Protein AF-A0A814XC15-F1 (afdb_monomer_lite)

Organism: NCBI:txid433720

pLDDT: mean 79.55, std 10.09, range [46.41, 94.19]

Radius of gyration: 20.85 Å; chains: 1; bounding box: 58×31×65 Å

Sequence (210 aa):
MSSSAASISYSLMLQSLSQLIFIIFYRNKYLLSFKFHFLILFLSWIISYTLVPIPCALLKGFIYDSSLYLCIVNTNLVFVIVYVMFTGCLIPFTIIGLIYYYIMFYLHKTRNTSVAPLAVISNHSTRKKIDRNLAVLRNIMINVTIMSVTGLPSFIIMILLVLKKTTVTVNIYCTLFTLFGVVLMTVTTFFLKKSARKIFFNCFYSFKIN

Secondary structure (DSSP, 8-state):
-HHHHHHHHHHHHHHHHHHHHHHH-TT-GGGGSHHHHHHHHHHHHHHHHHHTHHHHHHTT-EEEETTTTEEEE-TT-HHHHHHHHIIIIIHHHHHHHHHHHHHHHHHHHHHH--SSSHHHHTSHHHHHHHHHHHHHHHHHHHHHHHHHHHHHHHHHHHHHHHTT-S-HHHHHHHHHHHHHHHHHHHHHHHHH-HHHHHHHHHHHHHHT--

Foldseek 3Di:
DLLVLLLVLLQLLLLLVLLLCCLPVVVDVVSVDPVVVVVSNVVSNVLSCVQAVVVCVVVVQWDQDPVVRDIDGDLLPVVNLVSSCCSRAVVSLVSLVVSLVVSVVVVVVCVVPPPDCVVVVVPPVNVVVNVVSVLVSVLSVVLSVLLCVLCVLLSVVSVCVNVVNDDPVSNVVSVVSNVVSVVVSVVSVCVSDPPNVVVVVVVVVVVVVD

Structure (mmCIF, N/CA/C/O backbone):
data_AF-A0A814XC15-F1
#
_entry.id   AF-A0A814XC15-F1
#
loop_
_atom_site.group_PDB
_atom_site.id
_atom_site.type_symbol
_atom_site.label_atom_id
_atom_site.label_alt_id
_atom_site.label_comp_id
_atom_site.label_asym_id
_atom_site.label_entity_id
_atom_site.label_seq_id
_atom_site.pdbx_PDB_ins_code
_atom_site.Cartn_x
_atom_site.Cartn_y
_atom_site.Cartn_z
_atom_site.occupancy
_atom_site.B_iso_or_equiv
_atom_site.auth_seq_id
_atom_site.auth_comp_id
_atom_site.auth_asym_id
_atom_site.auth_atom_id
_atom_site.pdbx_PDB_model_num
ATOM 1 N N . MET A 1 1 ? 2.369 5.055 -13.591 1.00 49.34 1 MET A N 1
ATOM 2 C CA . MET A 1 1 ? 1.675 3.999 -12.808 1.00 49.34 1 MET A CA 1
ATOM 3 C C . MET A 1 1 ? 2.261 3.769 -11.416 1.00 49.34 1 MET A C 1
ATOM 5 O O . MET A 1 1 ? 1.491 3.485 -10.511 1.00 49.34 1 MET A O 1
ATOM 9 N N . SER A 1 2 ? 3.573 3.922 -11.198 1.00 58.38 2 SER A N 1
ATOM 10 C CA . SER A 1 2 ? 4.197 3.757 -9.870 1.00 58.38 2 SER A CA 1
ATOM 11 C C . SER A 1 2 ? 3.670 4.730 -8.806 1.00 58.38 2 SER A C 1
ATOM 13 O O . SER A 1 2 ? 3.489 4.340 -7.657 1.00 58.38 2 SER A O 1
ATOM 15 N N . SER A 1 3 ? 3.364 5.974 -9.185 1.00 62.38 3 SER A N 1
ATOM 16 C CA . SER A 1 3 ? 2.939 7.022 -8.248 1.00 62.38 3 SER A CA 1
ATOM 17 C C . SER A 1 3 ? 1.571 6.747 -7.614 1.00 62.38 3 SER A C 1
ATOM 19 O O . SER A 1 3 ? 1.426 6.873 -6.404 1.00 62.38 3 SER A O 1
ATOM 21 N N . SER A 1 4 ? 0.577 6.321 -8.402 1.00 70.19 4 SER A N 1
ATOM 22 C CA . SER A 1 4 ? -0.782 6.050 -7.906 1.00 70.19 4 SER A CA 1
ATOM 23 C C . SER A 1 4 ? -0.849 4.785 -7.050 1.00 70.19 4 SER A C 1
ATOM 25 O O . SER A 1 4 ? -1.506 4.783 -6.011 1.00 70.19 4 SER A O 1
ATOM 27 N N . ALA A 1 5 ? -0.128 3.730 -7.440 1.00 72.19 5 ALA A N 1
ATOM 28 C CA . ALA A 1 5 ? -0.004 2.519 -6.632 1.00 72.19 5 ALA A CA 1
ATOM 29 C C . ALA A 1 5 ? 0.674 2.813 -5.282 1.00 72.19 5 ALA A C 1
ATOM 31 O O . ALA A 1 5 ? 0.192 2.355 -4.248 1.00 72.19 5 ALA A O 1
ATOM 32 N N . ALA A 1 6 ? 1.722 3.646 -5.269 1.00 76.25 6 ALA A N 1
ATOM 33 C CA . ALA A 1 6 ? 2.347 4.101 -4.030 1.00 76.25 6 ALA A CA 1
ATOM 34 C C . ALA A 1 6 ? 1.362 4.879 -3.143 1.00 76.25 6 ALA A C 1
ATOM 36 O O . ALA A 1 6 ? 1.276 4.600 -1.949 1.00 76.25 6 ALA A O 1
ATOM 37 N N . SER A 1 7 ? 0.556 5.786 -3.708 1.00 79.81 7 SER A N 1
ATOM 38 C CA . SER A 1 7 ? -0.461 6.526 -2.941 1.00 79.81 7 SER A CA 1
ATOM 39 C C . SER A 1 7 ? -1.475 5.608 -2.274 1.00 79.81 7 SER A C 1
ATOM 41 O O . SER A 1 7 ? -1.823 5.820 -1.110 1.00 79.81 7 SER A O 1
ATOM 43 N N . ILE A 1 8 ? -1.904 4.552 -2.968 1.00 83.62 8 ILE A N 1
ATOM 44 C CA . ILE A 1 8 ? -2.797 3.537 -2.402 1.00 83.62 8 ILE A CA 1
ATOM 45 C C . ILE A 1 8 ? -2.099 2.799 -1.249 1.00 83.62 8 ILE A C 1
ATOM 47 O O . ILE A 1 8 ? -2.676 2.683 -0.166 1.00 83.62 8 ILE A O 1
ATOM 51 N N . SER A 1 9 ? -0.848 2.367 -1.429 1.00 86.06 9 SER A N 1
ATOM 52 C CA . SER A 1 9 ? -0.069 1.674 -0.393 1.00 86.06 9 SER A CA 1
ATOM 53 C C . SER A 1 9 ? 0.126 2.524 0.868 1.00 86.06 9 SER A C 1
ATOM 55 O O . SER A 1 9 ? -0.127 2.050 1.977 1.00 86.06 9 SER A O 1
ATOM 57 N N . TYR A 1 10 ? 0.515 3.795 0.719 1.00 87.38 10 TYR A N 1
ATOM 58 C CA . TYR A 1 10 ? 0.685 4.722 1.845 1.00 87.38 10 TYR A CA 1
ATOM 59 C C . TYR A 1 10 ? -0.641 5.058 2.535 1.00 87.38 10 TYR A C 1
ATOM 61 O O . TYR A 1 10 ? -0.688 5.163 3.763 1.00 87.38 10 TYR A O 1
ATOM 69 N N . SER A 1 11 ? -1.734 5.155 1.774 1.00 87.88 11 SER A N 1
ATOM 70 C CA . SER A 1 11 ? -3.080 5.330 2.330 1.00 87.88 11 SER A CA 1
ATOM 71 C C . SER A 1 11 ? -3.488 4.134 3.194 1.00 87.88 11 SER A C 1
ATOM 73 O O . SER A 1 11 ? -3.952 4.317 4.320 1.00 87.88 11 SER A O 1
ATOM 75 N N . LEU A 1 12 ? -3.263 2.902 2.717 1.00 87.56 12 LEU A N 1
ATOM 76 C CA . LEU A 1 12 ? -3.532 1.679 3.485 1.00 87.56 12 LEU A CA 1
ATOM 77 C C . LEU A 1 12 ? -2.635 1.580 4.728 1.00 87.56 12 LEU A C 1
ATOM 79 O O . LEU A 1 12 ? -3.113 1.203 5.801 1.00 87.56 12 LEU A O 1
ATOM 83 N N . MET A 1 13 ? -1.365 1.980 4.615 1.00 89.38 13 MET A N 1
ATOM 84 C CA . MET A 1 13 ? -0.421 2.027 5.733 1.00 89.38 13 MET A CA 1
ATOM 85 C C . MET A 1 13 ? -0.912 2.961 6.836 1.00 89.38 13 MET A C 1
ATOM 87 O O . MET A 1 13 ? -1.043 2.548 7.988 1.00 89.38 13 MET A O 1
ATOM 91 N N . LEU A 1 14 ? -1.266 4.197 6.497 1.00 86.31 14 LEU A N 1
ATOM 92 C CA . LEU A 1 14 ? -1.745 5.164 7.481 1.00 86.31 14 LEU A CA 1
ATOM 93 C C . LEU A 1 14 ? -3.130 4.812 8.026 1.00 86.31 14 LEU A C 1
ATOM 95 O O . LEU A 1 14 ? -3.403 5.034 9.207 1.00 86.31 14 LEU A O 1
ATOM 99 N N . GLN A 1 15 ? -3.978 4.169 7.222 1.00 87.75 15 GLN A N 1
ATOM 100 C CA . GLN A 1 15 ? -5.222 3.599 7.720 1.00 87.75 15 GLN A CA 1
ATOM 101 C C . GLN A 1 15 ? -4.952 2.500 8.760 1.00 87.75 15 GLN A C 1
ATOM 103 O O . GLN A 1 15 ? -5.600 2.502 9.808 1.00 87.75 15 GLN A O 1
ATOM 108 N N . SER A 1 16 ? -3.984 1.606 8.535 1.00 85.88 16 SER A N 1
ATOM 109 C CA . SER A 1 16 ? -3.594 0.587 9.522 1.00 85.88 16 SER A CA 1
ATOM 110 C C . SER A 1 16 ? -3.013 1.212 10.799 1.00 85.88 16 SER A C 1
ATOM 112 O O . SER A 1 16 ? -3.398 0.829 11.904 1.00 85.88 16 SER A O 1
ATOM 114 N N . LEU A 1 17 ? -2.199 2.263 10.661 1.00 88.56 17 LEU A N 1
ATOM 115 C CA . LEU A 1 17 ? -1.638 3.018 11.780 1.00 88.56 17 LEU A CA 1
ATOM 116 C C . LEU A 1 17 ? -2.728 3.723 12.596 1.00 88.56 17 LEU A C 1
ATOM 118 O O . LEU A 1 17 ? -2.684 3.724 13.823 1.00 88.56 17 LEU A O 1
ATOM 122 N N . SER A 1 18 ? -3.769 4.241 11.940 1.00 86.00 18 SER A N 1
ATOM 123 C CA . SER A 1 18 ? -4.927 4.785 12.651 1.00 86.00 18 SER A CA 1
ATOM 124 C C . SER A 1 18 ? -5.617 3.717 13.509 1.00 86.00 18 SER A C 1
ATOM 126 O O . SER A 1 18 ? -5.948 3.988 14.661 1.00 86.00 18 SER A O 1
ATOM 128 N N . GLN A 1 19 ? -5.765 2.479 13.009 1.00 85.50 19 GLN A N 1
ATOM 129 C CA . GLN A 1 19 ? -6.344 1.377 13.791 1.00 85.50 19 GLN A CA 1
ATOM 130 C C . GLN A 1 19 ? -5.480 1.021 14.999 1.00 85.50 19 GLN A C 1
ATOM 132 O O . GLN A 1 19 ? -6.020 0.778 16.078 1.00 85.50 19 GLN A O 1
ATOM 137 N N . LEU A 1 20 ? -4.156 1.046 14.839 1.00 86.31 20 LEU A N 1
ATOM 138 C CA . LEU A 1 20 ? -3.220 0.856 15.941 1.00 86.31 20 LEU A CA 1
ATOM 139 C C . LEU A 1 20 ? -3.440 1.901 17.041 1.00 86.31 20 LEU A C 1
ATOM 141 O O . LEU A 1 20 ? -3.596 1.542 18.209 1.00 86.31 20 LEU A O 1
ATOM 145 N N . ILE A 1 21 ? -3.550 3.178 16.663 1.00 84.19 21 ILE A N 1
ATOM 146 C CA . ILE A 1 21 ? -3.821 4.263 17.611 1.00 84.19 21 ILE A CA 1
ATOM 147 C C . ILE A 1 21 ? -5.161 4.043 18.324 1.00 84.19 21 ILE A C 1
ATOM 149 O O . ILE A 1 21 ? -5.237 4.164 19.545 1.00 84.19 21 ILE A O 1
ATOM 153 N N . PHE A 1 22 ? -6.207 3.660 17.589 1.00 81.31 22 PHE A N 1
ATOM 154 C CA . PHE A 1 22 ? -7.536 3.435 18.158 1.00 81.31 22 PHE A CA 1
ATOM 155 C C . PHE A 1 22 ? -7.610 2.251 19.129 1.00 81.31 22 PHE A C 1
ATOM 157 O O . PHE A 1 22 ? -8.357 2.323 20.105 1.00 81.31 22 PHE A O 1
ATOM 164 N N . ILE A 1 23 ? -6.895 1.159 18.848 1.00 80.19 23 ILE A N 1
ATOM 165 C CA . ILE A 1 23 ? -6.947 -0.066 19.658 1.00 80.19 23 ILE A CA 1
ATOM 166 C C . ILE A 1 23 ? -6.075 0.077 20.909 1.00 80.19 23 ILE A C 1
ATOM 168 O O . ILE A 1 23 ? -6.519 -0.280 21.998 1.00 80.19 23 ILE A O 1
ATOM 172 N N . ILE A 1 24 ? -4.868 0.636 20.779 1.00 80.19 24 ILE A N 1
ATOM 173 C CA . ILE A 1 24 ? -3.922 0.758 21.897 1.00 80.19 24 ILE A CA 1
ATOM 174 C C . ILE A 1 24 ? -4.248 1.977 22.765 1.00 80.19 24 ILE A C 1
ATOM 176 O O . ILE A 1 24 ? -4.345 1.871 23.985 1.00 80.19 24 ILE A O 1
ATOM 180 N N . PHE A 1 25 ? -4.450 3.146 22.153 1.00 79.50 25 PHE A N 1
ATOM 181 C CA . PHE A 1 25 ? -4.608 4.420 22.862 1.00 79.50 25 PHE A CA 1
ATOM 182 C C . PHE A 1 25 ? -6.077 4.823 23.029 1.00 79.50 25 PHE A C 1
ATOM 184 O O . PHE A 1 25 ? -6.409 6.010 23.020 1.00 79.50 25 PHE A O 1
ATOM 191 N N . TYR A 1 26 ? -6.971 3.850 23.242 1.00 73.25 26 TYR A N 1
ATOM 192 C CA . TYR A 1 26 ? -8.418 4.080 23.361 1.00 73.25 26 TYR A CA 1
ATOM 193 C C . TYR A 1 26 ? -8.804 5.101 24.454 1.00 73.25 26 TYR A C 1
ATOM 195 O O . TYR A 1 26 ? -9.881 5.695 24.395 1.00 73.25 26 TYR A O 1
ATOM 203 N N . ARG A 1 27 ? -7.929 5.318 25.448 1.00 67.31 27 ARG A N 1
ATOM 204 C CA . ARG A 1 27 ? -8.130 6.267 26.555 1.00 67.31 27 ARG A CA 1
ATOM 205 C C . ARG A 1 27 ? -7.937 7.734 26.144 1.00 67.31 27 ARG A C 1
ATOM 207 O O . ARG A 1 27 ? -8.516 8.622 26.767 1.00 67.31 27 ARG A O 1
ATOM 214 N N . ASN A 1 28 ? -7.169 8.009 25.089 1.00 73.00 28 ASN A N 1
ATOM 215 C CA . ASN A 1 28 ? -6.807 9.369 24.686 1.00 73.00 28 ASN A CA 1
ATOM 216 C C . ASN A 1 28 ? -7.811 9.951 23.682 1.00 73.00 28 ASN A C 1
ATOM 218 O O . ASN A 1 28 ? -7.646 9.824 22.471 1.00 73.00 28 ASN A O 1
ATOM 222 N N . LYS A 1 29 ? -8.829 10.663 24.184 1.00 68.25 29 LYS A N 1
ATOM 223 C CA . LYS A 1 29 ? -9.907 11.262 23.367 1.00 68.25 29 LYS A CA 1
ATOM 224 C C . LYS A 1 29 ? -9.410 12.162 22.222 1.00 68.25 29 LYS A C 1
ATOM 226 O O . LYS A 1 29 ? -10.037 12.185 21.167 1.00 68.25 29 LYS A O 1
ATOM 231 N N . TYR A 1 30 ? -8.285 12.859 22.397 1.00 63.78 30 TYR A N 1
ATOM 232 C CA . TYR A 1 30 ? -7.718 13.753 21.377 1.00 63.78 30 TYR A CA 1
ATOM 233 C C . TYR A 1 30 ? -7.243 13.016 20.115 1.00 63.78 30 TYR A C 1
ATOM 235 O O . TYR A 1 30 ? -7.435 13.513 19.007 1.00 63.78 30 TYR A O 1
ATOM 243 N N . LEU A 1 31 ? -6.713 11.798 20.269 1.00 66.00 31 LEU A N 1
ATOM 244 C CA . LEU A 1 31 ? -6.253 10.956 19.157 1.00 66.00 31 LEU A CA 1
ATOM 245 C C . LEU A 1 31 ? -7.414 10.306 18.385 1.00 66.00 31 LEU A C 1
ATOM 247 O O . LEU A 1 31 ? -7.218 9.789 17.290 1.00 66.00 31 LEU A O 1
ATOM 251 N N . LEU A 1 32 ? -8.633 10.351 18.938 1.00 67.62 32 LEU A N 1
ATOM 252 C CA . LEU A 1 32 ? -9.841 9.801 18.322 1.00 67.62 32 LEU A CA 1
ATOM 253 C C . LEU A 1 32 ? -10.667 10.822 17.521 1.00 67.62 32 LEU A C 1
ATOM 255 O O . LEU A 1 32 ? -11.733 10.479 17.006 1.00 67.62 32 LEU A O 1
ATOM 259 N N . SER A 1 33 ? -10.208 12.071 17.423 1.00 77.12 33 SER A N 1
ATOM 260 C CA . SER A 1 33 ? -10.944 13.135 16.738 1.00 77.12 33 SER A CA 1
ATOM 261 C C . SER A 1 33 ? -10.935 12.972 15.214 1.00 77.12 33 SER A C 1
ATOM 263 O O . SER A 1 33 ? -9.927 12.596 14.615 1.00 77.12 33 SER A O 1
ATOM 265 N N . PHE A 1 34 ? -12.038 13.352 14.561 1.00 76.44 34 PHE A N 1
ATOM 266 C CA . PHE A 1 34 ? -12.129 13.416 13.097 1.00 76.44 34 PHE A CA 1
ATOM 267 C C . PHE A 1 34 ? -11.044 14.319 12.489 1.00 76.44 34 PHE A C 1
ATOM 269 O O . PHE A 1 34 ? -10.480 13.988 11.448 1.00 76.44 34 PHE A O 1
ATOM 276 N N . LYS A 1 35 ? -10.681 15.410 13.183 1.00 82.25 35 LYS A N 1
ATOM 277 C CA . LYS A 1 35 ? -9.602 16.320 12.761 1.00 82.25 35 LYS A CA 1
ATOM 278 C C . LYS A 1 35 ? -8.258 15.598 12.648 1.00 82.25 35 LYS A C 1
ATOM 280 O O . LYS A 1 35 ? -7.521 15.815 11.694 1.00 82.25 35 LYS A O 1
ATOM 285 N N . PHE A 1 36 ? -7.967 14.702 13.591 1.00 81.19 36 PHE A N 1
ATOM 286 C CA . PHE A 1 36 ? -6.742 13.908 13.576 1.00 81.19 36 PHE A CA 1
ATOM 287 C C . PHE A 1 36 ? -6.744 12.896 12.423 1.00 81.19 36 PHE A C 1
ATOM 289 O O . PHE A 1 36 ? -5.734 12.722 11.749 1.00 81.19 36 PHE A O 1
ATOM 296 N N . HIS A 1 37 ? -7.896 12.288 12.127 1.00 78.75 37 HIS A N 1
ATOM 297 C CA . HIS A 1 37 ? -8.021 11.388 10.981 1.00 78.75 37 HIS A CA 1
ATOM 298 C C . HIS A 1 37 ? -7.830 12.115 9.642 1.00 78.75 37 HIS A C 1
ATOM 300 O O . HIS A 1 37 ? -7.148 11.608 8.755 1.00 78.75 37 HIS A O 1
ATOM 306 N N . PHE A 1 38 ? -8.379 13.326 9.516 1.00 81.19 38 PHE A N 1
ATOM 307 C CA . PHE A 1 38 ? -8.177 14.164 8.337 1.00 81.19 38 PHE A CA 1
ATOM 308 C C . PHE A 1 38 ? -6.707 14.574 8.171 1.00 81.19 38 PHE A C 1
ATOM 310 O O . PHE A 1 38 ? -6.173 14.509 7.067 1.00 81.19 38 PHE A O 1
ATOM 317 N N . LEU A 1 39 ? -6.026 14.907 9.273 1.00 85.75 39 LEU A N 1
ATOM 318 C CA . LEU A 1 39 ? -4.592 15.197 9.271 1.00 85.75 39 LEU A CA 1
ATOM 319 C C . LEU A 1 39 ? -3.775 13.988 8.796 1.00 85.75 39 LEU A C 1
ATOM 321 O O . LEU A 1 39 ? -2.915 14.143 7.935 1.00 85.75 39 LEU A O 1
ATOM 325 N N . ILE A 1 40 ? -4.075 12.782 9.293 1.00 83.69 40 ILE A N 1
ATOM 326 C CA . ILE A 1 40 ? -3.423 11.538 8.847 1.00 83.69 40 ILE A CA 1
ATOM 327 C C . ILE A 1 40 ? -3.617 11.318 7.343 1.00 83.69 40 ILE A C 1
ATOM 329 O O . ILE A 1 40 ? -2.666 10.963 6.646 1.00 83.69 40 ILE A O 1
ATOM 333 N N . LEU A 1 41 ? -4.832 11.535 6.829 1.00 82.19 41 LEU A N 1
ATOM 334 C CA . LEU A 1 41 ? -5.105 11.420 5.398 1.00 82.19 41 LEU A CA 1
ATOM 335 C C . LEU A 1 41 ? -4.290 12.436 4.600 1.00 82.19 41 LEU A C 1
ATOM 337 O O . LEU A 1 41 ? -3.633 12.053 3.639 1.00 82.19 41 LEU A O 1
ATOM 341 N N . PHE A 1 42 ? -4.265 13.701 5.009 1.00 85.19 42 PHE A N 1
ATOM 342 C CA . PHE A 1 42 ? -3.477 14.724 4.323 1.00 85.19 42 PHE A CA 1
ATOM 343 C C . PHE A 1 42 ? -1.978 14.387 4.321 1.00 85.19 42 PHE A C 1
ATOM 345 O O . PHE A 1 42 ? -1.315 14.469 3.286 1.00 85.19 42 PHE A O 1
ATOM 352 N N . LEU A 1 43 ? -1.465 13.891 5.450 1.00 85.25 43 LEU A N 1
ATOM 353 C CA . LEU A 1 43 ? -0.086 13.429 5.572 1.00 85.25 43 LEU A CA 1
ATOM 354 C C . LEU A 1 43 ? 0.214 12.250 4.630 1.00 85.25 43 LEU A C 1
ATOM 356 O O . LEU A 1 43 ? 1.308 12.183 4.079 1.00 85.25 43 LEU A O 1
ATOM 360 N N . SER A 1 44 ? -0.754 11.355 4.390 1.00 83.50 44 SER A N 1
ATOM 361 C CA . SER A 1 44 ? -0.591 10.227 3.457 1.00 83.50 44 SER A CA 1
ATOM 362 C C . SER A 1 44 ? -0.300 10.670 2.032 1.00 83.50 44 SER A C 1
ATOM 364 O O . SER A 1 44 ? 0.574 10.106 1.372 1.00 83.50 44 SER A O 1
ATOM 366 N N . TRP A 1 45 ? -0.985 11.721 1.587 1.00 83.25 45 TRP A N 1
ATOM 367 C CA . TRP A 1 45 ? -0.786 12.291 0.265 1.00 83.25 45 TRP A CA 1
ATOM 368 C C . TRP A 1 45 ? 0.586 12.944 0.164 1.00 83.25 45 TRP A C 1
ATOM 370 O O . TRP A 1 45 ? 1.322 12.651 -0.775 1.00 83.25 45 TRP A O 1
ATOM 380 N N . ILE A 1 46 ? 0.964 13.752 1.161 1.00 87.31 46 ILE A N 1
ATOM 381 C CA . ILE A 1 46 ? 2.284 14.395 1.201 1.00 87.31 46 ILE A CA 1
ATOM 382 C C . ILE A 1 46 ? 3.386 13.338 1.152 1.00 87.31 46 ILE A C 1
ATOM 384 O O . ILE A 1 46 ? 4.241 13.388 0.276 1.00 87.31 46 ILE A O 1
ATOM 388 N N . ILE A 1 47 ? 3.344 12.346 2.044 1.00 86.31 47 ILE A N 1
ATOM 389 C CA . ILE A 1 47 ? 4.348 11.277 2.104 1.00 86.31 47 ILE A CA 1
ATOM 390 C C . ILE A 1 47 ? 4.417 10.533 0.768 1.00 86.31 47 ILE A C 1
ATOM 392 O O . ILE A 1 47 ? 5.508 10.305 0.246 1.00 86.31 47 ILE A O 1
ATOM 396 N N . SER A 1 48 ? 3.267 10.203 0.175 1.00 83.06 48 SER A N 1
ATOM 397 C CA . SER A 1 48 ? 3.235 9.505 -1.106 1.00 83.06 48 SER A CA 1
ATOM 398 C C . SER A 1 48 ? 3.863 10.308 -2.242 1.00 83.06 48 SER A C 1
ATOM 400 O O . SER A 1 48 ? 4.524 9.704 -3.087 1.00 83.06 48 SER A O 1
ATOM 402 N N . TYR A 1 49 ? 3.632 11.621 -2.313 1.00 82.38 49 TYR A N 1
ATOM 403 C CA . TYR A 1 49 ? 4.212 12.459 -3.364 1.00 82.38 49 TYR A CA 1
ATOM 404 C C . TYR A 1 49 ? 5.705 12.712 -3.124 1.00 82.38 49 TYR A C 1
ATOM 406 O O . TYR A 1 49 ? 6.508 12.666 -4.057 1.00 82.38 49 TYR A O 1
ATOM 414 N N . THR A 1 50 ? 6.104 12.905 -1.871 1.00 86.69 50 THR A N 1
ATOM 415 C CA . THR A 1 50 ? 7.496 13.200 -1.525 1.00 86.69 50 THR A CA 1
ATOM 416 C C . THR A 1 50 ? 8.413 11.989 -1.667 1.00 86.69 50 THR A C 1
ATOM 418 O O . THR A 1 50 ? 9.571 12.156 -2.029 1.00 86.69 50 THR A O 1
ATOM 421 N N . LEU A 1 51 ? 7.921 10.768 -1.431 1.00 86.06 51 LEU A N 1
ATOM 422 C CA . LEU A 1 51 ? 8.768 9.568 -1.440 1.00 86.06 51 LEU A CA 1
ATOM 423 C C . LEU A 1 51 ? 8.883 8.858 -2.790 1.00 86.06 51 LEU A C 1
ATOM 425 O O . LEU A 1 51 ? 9.769 8.026 -2.944 1.00 86.06 51 LEU A O 1
ATOM 429 N N . VAL A 1 52 ? 8.002 9.119 -3.760 1.00 83.12 52 VAL A N 1
ATOM 430 C CA . VAL A 1 52 ? 8.014 8.367 -5.030 1.00 83.12 52 VAL A CA 1
ATOM 431 C C . VAL A 1 52 ? 8.141 9.280 -6.249 1.00 83.12 52 VAL A C 1
ATOM 433 O O . VAL A 1 52 ? 9.190 9.239 -6.896 1.00 83.12 52 VAL A O 1
ATOM 436 N N . PRO A 1 53 ? 7.147 10.118 -6.599 1.00 82.75 53 PRO A N 1
ATOM 437 C CA . PRO A 1 53 ? 7.216 10.899 -7.826 1.00 82.75 53 PRO A CA 1
ATOM 438 C C . PRO A 1 53 ? 8.295 11.986 -7.793 1.00 82.75 53 PRO A C 1
ATOM 440 O O . PRO A 1 53 ? 8.976 12.139 -8.803 1.00 82.75 53 PRO A O 1
ATOM 443 N N . ILE A 1 54 ? 8.509 12.690 -6.671 1.00 85.31 54 ILE A N 1
ATOM 444 C CA . ILE A 1 54 ? 9.533 13.752 -6.595 1.00 85.31 54 ILE A CA 1
ATOM 445 C C . ILE A 1 54 ? 10.953 13.191 -6.820 1.00 85.31 54 ILE A C 1
ATOM 447 O O . ILE A 1 54 ? 11.625 13.656 -7.743 1.00 85.31 54 ILE A O 1
ATOM 451 N N . PRO A 1 55 ? 11.415 12.158 -6.087 1.00 85.25 55 PRO A N 1
ATOM 452 C CA . PRO A 1 55 ? 12.742 11.580 -6.302 1.00 85.25 55 PRO A CA 1
ATOM 453 C C . PRO A 1 55 ? 12.904 10.990 -7.704 1.00 85.25 55 PRO A C 1
ATOM 455 O O . PRO A 1 55 ? 13.943 11.171 -8.334 1.00 85.25 55 PRO A O 1
ATOM 458 N N . CYS A 1 56 ? 11.865 10.336 -8.237 1.00 83.25 56 CYS A N 1
ATOM 459 C CA . CYS A 1 56 ? 11.914 9.792 -9.594 1.00 83.25 56 CYS A CA 1
ATOM 460 C C . CYS A 1 56 ? 12.019 10.888 -10.658 1.00 83.25 56 CYS A C 1
ATOM 462 O O . CYS A 1 56 ? 12.750 10.713 -11.629 1.00 83.25 56 CYS A O 1
ATOM 464 N N . ALA A 1 57 ? 11.328 12.017 -10.488 1.00 84.06 57 ALA A N 1
ATOM 465 C CA . ALA A 1 57 ? 11.432 13.145 -11.407 1.00 84.06 57 ALA A CA 1
ATOM 466 C C . ALA A 1 57 ? 12.839 13.766 -11.374 1.00 84.06 57 ALA A C 1
ATOM 468 O O . ALA A 1 57 ? 13.441 13.975 -12.427 1.00 84.06 57 ALA A O 1
ATOM 469 N N . LEU A 1 58 ? 13.395 13.980 -10.176 1.00 85.06 58 LEU A N 1
ATOM 470 C CA . LEU A 1 58 ? 14.737 14.545 -9.996 1.00 85.06 58 LEU A CA 1
ATOM 471 C C . LEU A 1 58 ? 15.839 13.651 -10.584 1.00 85.06 58 LEU A C 1
ATOM 473 O O . LEU A 1 58 ? 16.798 14.150 -11.167 1.00 85.06 58 LEU A O 1
ATOM 477 N N . LEU A 1 59 ? 15.682 12.329 -10.489 1.00 84.62 59 LEU A N 1
ATOM 478 C CA . LEU A 1 59 ? 16.651 11.349 -10.988 1.00 84.62 59 LEU A CA 1
ATOM 479 C C . LEU A 1 59 ? 16.484 11.004 -12.479 1.00 84.62 59 LEU A C 1
ATOM 481 O O . LEU A 1 59 ? 17.097 10.045 -12.945 1.00 84.62 59 LEU A O 1
ATOM 485 N N . LYS A 1 60 ? 15.647 11.735 -13.237 1.00 83.44 60 LYS A N 1
ATOM 486 C CA . LYS A 1 60 ? 15.286 11.390 -14.634 1.00 83.44 60 LYS A CA 1
ATOM 487 C C . LYS A 1 60 ? 14.794 9.938 -14.766 1.00 83.44 60 LYS A C 1
ATOM 489 O O . LYS A 1 60 ? 15.045 9.235 -15.747 1.00 83.44 60 LYS A O 1
ATOM 494 N N . GLY A 1 61 ? 14.086 9.491 -13.733 1.00 77.56 61 GLY A N 1
ATOM 495 C CA . GLY A 1 61 ? 13.513 8.161 -13.599 1.00 77.56 61 GLY A CA 1
ATOM 496 C C . GLY A 1 61 ? 12.267 7.938 -14.449 1.00 77.56 61 GLY A C 1
ATOM 497 O O . GLY A 1 61 ? 11.802 6.807 -14.530 1.00 77.56 61 GLY A O 1
ATOM 498 N N . PHE A 1 62 ? 11.735 8.979 -15.089 1.00 81.25 62 PHE A N 1
ATOM 499 C CA . PHE A 1 62 ? 10.633 8.891 -16.042 1.00 81.25 62 PHE A CA 1
ATOM 500 C C . PHE A 1 62 ? 11.123 9.258 -17.440 1.00 81.25 62 PHE A C 1
ATOM 502 O O . PHE A 1 62 ? 11.791 10.278 -17.614 1.00 81.25 62 PHE A O 1
ATOM 509 N N . ILE A 1 63 ? 10.777 8.434 -18.426 1.00 83.50 63 ILE A N 1
ATOM 510 C CA . ILE A 1 63 ? 11.042 8.687 -19.843 1.00 83.50 63 ILE A CA 1
ATOM 511 C C . ILE A 1 63 ? 9.742 8.574 -20.631 1.00 83.50 63 ILE A C 1
ATOM 513 O O . ILE A 1 63 ? 8.869 7.764 -20.314 1.00 83.50 63 ILE A O 1
ATOM 517 N N . TYR A 1 64 ? 9.615 9.408 -21.655 1.00 83.50 64 TYR A N 1
ATOM 518 C CA . TYR A 1 64 ? 8.537 9.287 -22.621 1.00 83.50 64 TYR A CA 1
ATOM 519 C C . TYR A 1 64 ? 8.953 8.291 -23.700 1.00 83.50 64 TYR A C 1
ATOM 521 O O . TYR A 1 64 ? 9.951 8.508 -24.387 1.00 83.50 64 TYR A O 1
ATOM 529 N N . ASP A 1 65 ? 8.204 7.199 -23.824 1.00 77.31 65 ASP A N 1
ATOM 530 C CA . ASP A 1 65 ? 8.392 6.226 -24.891 1.00 77.31 65 ASP A CA 1
ATOM 531 C C . ASP A 1 65 ? 7.487 6.597 -26.068 1.00 77.31 65 ASP A C 1
ATOM 533 O O . ASP A 1 65 ? 6.258 6.495 -25.990 1.00 77.31 65 ASP A O 1
ATOM 537 N N . SER A 1 66 ? 8.104 7.052 -27.160 1.00 77.31 66 SER A N 1
ATOM 538 C CA . SER A 1 66 ? 7.403 7.478 -28.372 1.00 77.31 66 SER A CA 1
ATOM 539 C C . SER A 1 66 ? 6.716 6.328 -29.104 1.00 77.31 66 SER A C 1
ATOM 541 O O . SER A 1 66 ? 5.755 6.577 -29.823 1.00 77.31 66 SER A O 1
ATOM 543 N N . SER A 1 67 ? 7.164 5.085 -28.908 1.00 75.62 67 SER A N 1
ATOM 544 C CA . SER A 1 67 ? 6.558 3.912 -29.548 1.00 75.62 67 SER A CA 1
ATOM 545 C C . SER A 1 67 ? 5.221 3.527 -28.914 1.00 75.62 67 SER A C 1
ATOM 547 O O . SER A 1 67 ? 4.330 3.012 -29.586 1.00 75.62 67 SER A O 1
ATOM 549 N N . LEU A 1 68 ? 5.070 3.815 -27.621 1.00 72.62 68 LEU A N 1
ATOM 550 C CA . LEU A 1 68 ? 3.887 3.476 -26.836 1.00 72.62 68 LEU A CA 1
ATOM 551 C C . LEU A 1 68 ? 3.021 4.695 -26.508 1.00 72.62 68 LEU A C 1
ATOM 553 O O . LEU A 1 68 ? 1.933 4.518 -25.972 1.00 72.62 68 LEU A O 1
ATOM 557 N N . TYR A 1 69 ? 3.489 5.913 -26.802 1.00 79.81 69 TYR A N 1
ATOM 558 C CA . TYR A 1 69 ? 2.867 7.173 -26.376 1.00 79.81 69 TYR A CA 1
ATOM 559 C C . TYR A 1 69 ? 2.612 7.222 -24.859 1.00 79.81 69 TYR A C 1
ATOM 561 O O . TYR A 1 69 ? 1.613 7.766 -24.384 1.00 79.81 69 TYR A O 1
ATOM 569 N N . LEU A 1 70 ? 3.518 6.625 -24.075 1.00 76.56 70 LEU A N 1
ATOM 570 C CA . LEU A 1 70 ? 3.369 6.457 -22.630 1.00 76.56 70 LEU A CA 1
ATOM 571 C C . LEU A 1 70 ? 4.603 6.951 -21.878 1.00 76.56 70 LEU A C 1
ATOM 573 O O . LEU A 1 70 ? 5.745 6.771 -22.297 1.00 76.56 70 LEU A O 1
ATOM 577 N N . CYS A 1 71 ? 4.359 7.539 -20.706 1.00 78.06 71 CYS A N 1
ATOM 578 C CA . CYS A 1 71 ? 5.410 7.852 -19.746 1.00 78.06 71 CYS A CA 1
ATOM 579 C C . CYS A 1 71 ? 5.711 6.604 -18.906 1.00 78.06 71 CYS A C 1
ATOM 581 O O . CYS A 1 71 ? 4.867 6.145 -18.126 1.00 78.06 71 CYS A O 1
ATOM 583 N N . ILE A 1 72 ? 6.908 6.052 -19.077 1.00 76.69 72 ILE A N 1
ATOM 584 C CA . ILE A 1 72 ? 7.360 4.834 -18.406 1.00 76.69 72 ILE A CA 1
ATOM 585 C C . ILE A 1 72 ? 8.496 5.143 -17.432 1.00 76.69 72 ILE A C 1
ATOM 587 O O . ILE A 1 72 ? 9.187 6.158 -17.530 1.00 76.69 72 ILE A O 1
ATOM 591 N N . VAL A 1 73 ? 8.682 4.253 -16.457 1.00 75.81 73 VAL A N 1
ATOM 592 C CA . VAL A 1 73 ? 9.859 4.309 -15.588 1.00 75.81 73 VAL A CA 1
ATOM 593 C C . VAL A 1 73 ? 11.076 3.923 -16.423 1.00 75.81 73 VAL A C 1
ATOM 595 O O . VAL A 1 73 ? 11.049 2.920 -17.134 1.00 75.81 73 VAL A O 1
ATOM 598 N N . ASN A 1 74 ? 12.134 4.719 -16.332 1.00 78.12 74 ASN A N 1
ATOM 599 C CA . ASN A 1 74 ? 13.389 4.492 -17.022 1.00 78.12 74 ASN A CA 1
ATOM 600 C C . ASN A 1 74 ? 14.048 3.210 -16.502 1.00 78.12 74 ASN A C 1
ATOM 602 O O . ASN A 1 74 ? 14.660 3.197 -15.432 1.00 78.12 74 ASN A O 1
ATOM 606 N N . THR A 1 75 ? 13.934 2.127 -17.270 1.00 73.94 75 THR A N 1
ATOM 607 C CA . THR A 1 75 ? 14.458 0.815 -16.878 1.00 73.94 75 THR A CA 1
ATOM 608 C C . THR A 1 75 ? 15.979 0.716 -16.953 1.00 73.94 75 THR A C 1
ATOM 610 O O . THR A 1 75 ? 16.551 -0.240 -16.437 1.00 73.94 75 THR A O 1
ATOM 613 N N . ASN A 1 76 ? 16.652 1.703 -17.551 1.00 73.56 76 ASN A N 1
ATOM 614 C CA . ASN A 1 76 ? 18.114 1.740 -17.623 1.00 73.56 76 ASN A CA 1
ATOM 615 C C . ASN A 1 76 ? 18.746 2.126 -16.277 1.00 73.56 76 ASN A C 1
ATOM 617 O O . ASN A 1 76 ? 19.909 1.822 -16.023 1.00 73.56 76 ASN A O 1
ATOM 621 N N . LEU A 1 77 ? 17.979 2.774 -15.396 1.00 81.00 77 LEU A N 1
ATOM 622 C CA . LEU A 1 77 ? 18.423 3.186 -14.070 1.00 81.00 77 LEU A CA 1
ATOM 623 C C . LEU A 1 77 ? 17.951 2.171 -13.027 1.00 81.00 77 LEU A C 1
ATOM 625 O O . LEU A 1 77 ? 16.941 2.367 -12.352 1.00 81.00 77 LEU A O 1
ATOM 629 N N . VAL A 1 78 ? 18.714 1.088 -12.868 1.00 80.31 78 VAL A N 1
ATOM 630 C CA . VAL A 1 78 ? 18.403 -0.003 -11.923 1.00 80.31 78 VAL A CA 1
ATOM 631 C C . VAL A 1 78 ? 18.132 0.521 -10.513 1.00 80.31 78 VAL A C 1
ATOM 633 O O . VAL A 1 78 ? 17.176 0.099 -9.866 1.00 80.31 78 VAL A O 1
ATOM 636 N N . PHE A 1 79 ? 18.920 1.501 -10.064 1.00 83.50 79 PHE A N 1
ATOM 637 C CA . PHE A 1 79 ? 18.740 2.143 -8.763 1.00 83.50 79 PHE A CA 1
ATOM 638 C C . PHE A 1 79 ? 17.347 2.768 -8.593 1.00 83.50 79 PHE A C 1
ATOM 640 O O . PHE A 1 79 ? 16.732 2.606 -7.543 1.00 83.50 79 PHE A O 1
ATOM 647 N N . VAL A 1 80 ? 16.813 3.426 -9.628 1.00 82.94 80 VAL A N 1
ATOM 648 C CA . VAL A 1 80 ? 15.478 4.046 -9.590 1.00 82.94 80 VAL A CA 1
ATOM 649 C C . VAL A 1 80 ? 14.394 2.979 -9.482 1.00 82.94 80 VAL A C 1
ATOM 651 O O . VAL A 1 80 ? 13.456 3.136 -8.704 1.00 82.94 80 VAL A O 1
ATOM 654 N N . ILE A 1 81 ? 14.528 1.871 -10.213 1.00 80.12 81 ILE A N 1
ATOM 655 C CA . ILE A 1 81 ? 13.567 0.765 -10.136 1.00 80.12 81 ILE A CA 1
ATOM 656 C C . ILE A 1 81 ? 13.560 0.168 -8.730 1.00 80.12 81 ILE A C 1
ATOM 658 O O . ILE A 1 81 ? 12.497 0.054 -8.122 1.00 80.12 81 ILE A O 1
ATOM 662 N N . VAL A 1 82 ? 14.738 -0.170 -8.198 1.00 84.38 82 VAL A N 1
ATOM 663 C CA . VAL A 1 82 ? 14.879 -0.719 -6.843 1.00 84.38 82 VAL A CA 1
ATOM 664 C C . VAL A 1 82 ? 14.285 0.252 -5.824 1.00 84.38 82 VAL A C 1
ATOM 666 O O . VAL A 1 82 ? 13.454 -0.152 -5.012 1.00 84.38 82 VAL A O 1
ATOM 669 N N . TYR A 1 83 ? 14.617 1.540 -5.916 1.00 86.69 83 TYR A N 1
ATOM 670 C CA . TYR A 1 83 ? 14.059 2.577 -5.054 1.00 86.69 83 TYR A CA 1
ATOM 671 C C . TYR A 1 83 ? 12.525 2.572 -5.064 1.00 86.69 83 TYR A C 1
ATOM 673 O O . TYR A 1 83 ? 11.911 2.463 -4.005 1.00 86.69 83 TYR A O 1
ATOM 681 N N . VAL A 1 84 ? 11.90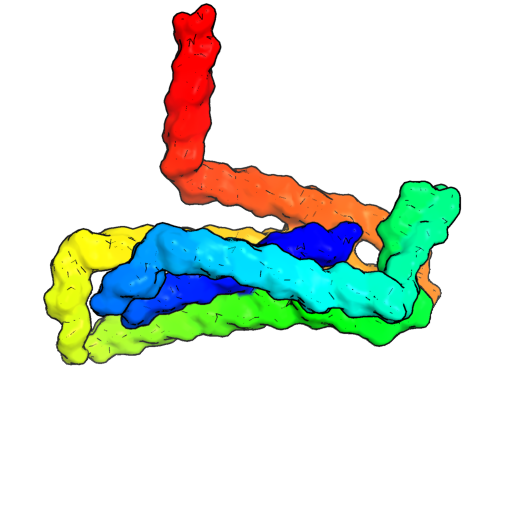6 2.606 -6.250 1.00 83.06 84 VAL A N 1
ATOM 682 C CA . VAL A 1 84 ? 10.442 2.604 -6.411 1.00 83.06 84 VAL A CA 1
ATOM 683 C C . VAL A 1 84 ? 9.803 1.325 -5.874 1.00 83.06 84 VAL A C 1
ATOM 685 O O . VAL A 1 84 ? 8.714 1.388 -5.304 1.00 83.06 84 VAL A O 1
ATOM 688 N N . MET A 1 85 ? 10.450 0.165 -6.011 1.00 82.44 85 MET A N 1
ATOM 689 C CA . MET A 1 85 ? 9.942 -1.085 -5.433 1.00 82.44 85 MET A CA 1
ATOM 690 C C . MET A 1 85 ? 9.925 -1.037 -3.904 1.00 82.44 85 MET A C 1
ATOM 692 O O . MET A 1 85 ? 8.925 -1.399 -3.271 1.00 82.44 85 MET A O 1
ATOM 696 N N . PHE A 1 86 ? 11.020 -0.564 -3.306 1.00 87.31 86 PHE A N 1
ATOM 697 C CA . PHE A 1 86 ? 11.140 -0.470 -1.857 1.00 87.31 86 PHE A CA 1
ATOM 698 C C . PHE A 1 86 ? 10.166 0.554 -1.278 1.00 87.31 86 PHE A C 1
ATOM 700 O O . PHE A 1 86 ? 9.363 0.213 -0.407 1.00 87.31 86 PHE A O 1
ATOM 707 N N . THR A 1 87 ? 10.189 1.785 -1.788 1.00 86.88 87 THR A N 1
ATOM 708 C CA . THR A 1 87 ? 9.361 2.879 -1.267 1.00 86.88 87 THR A CA 1
ATOM 709 C C . THR A 1 87 ? 7.899 2.764 -1.681 1.00 86.88 87 THR A C 1
ATOM 711 O O . THR A 1 87 ? 7.030 3.199 -0.934 1.00 86.88 87 THR A O 1
ATOM 714 N N . GLY A 1 88 ? 7.588 2.164 -2.829 1.00 82.00 88 GLY A N 1
ATOM 715 C CA . GLY A 1 88 ? 6.215 2.042 -3.320 1.00 82.00 88 GLY A CA 1
ATOM 716 C C . GLY A 1 88 ? 5.432 0.862 -2.741 1.00 82.00 88 GLY A C 1
ATOM 717 O O . GLY A 1 88 ? 4.203 0.940 -2.657 1.00 82.00 88 GLY A O 1
ATOM 718 N N . CYS A 1 89 ? 6.099 -0.235 -2.362 1.00 82.94 89 CYS A N 1
ATOM 719 C CA . CYS A 1 89 ? 5.418 -1.475 -1.965 1.00 82.94 89 CYS A CA 1
ATOM 720 C C . CYS A 1 89 ? 6.040 -2.186 -0.760 1.00 82.94 89 CYS A C 1
ATOM 722 O O . CYS A 1 89 ? 5.322 -2.440 0.206 1.00 82.94 89 CYS A O 1
ATOM 724 N N . LEU A 1 90 ? 7.341 -2.498 -0.767 1.00 87.62 90 LEU A N 1
ATOM 725 C CA . LEU A 1 90 ? 7.925 -3.328 0.301 1.00 87.62 90 LEU A CA 1
ATOM 726 C C . LEU A 1 90 ? 7.836 -2.657 1.678 1.00 87.62 90 LEU A C 1
ATOM 728 O O . LEU A 1 90 ? 7.361 -3.270 2.633 1.00 87.62 90 LEU A O 1
ATOM 732 N N . ILE A 1 91 ? 8.237 -1.389 1.785 1.00 90.12 91 ILE A N 1
ATOM 733 C CA . ILE A 1 91 ? 8.172 -0.629 3.041 1.00 90.12 91 ILE A CA 1
ATOM 734 C C . ILE A 1 91 ? 6.724 -0.491 3.548 1.00 90.12 91 ILE A C 1
ATOM 736 O O . ILE A 1 91 ? 6.455 -0.909 4.675 1.00 90.12 91 ILE A O 1
ATOM 740 N N . PRO A 1 92 ? 5.750 0.021 2.767 1.00 90.31 92 PRO A N 1
ATOM 741 C CA . PRO A 1 92 ? 4.390 0.166 3.280 1.00 90.31 92 PRO A CA 1
ATOM 742 C C . PRO A 1 92 ? 3.739 -1.181 3.632 1.00 90.31 92 PRO A C 1
ATOM 744 O O . PRO A 1 92 ? 3.045 -1.270 4.644 1.00 90.31 92 PRO A O 1
ATOM 747 N N . PHE A 1 93 ? 3.978 -2.251 2.864 1.00 90.94 93 PHE A N 1
ATOM 748 C CA . PHE A 1 93 ? 3.373 -3.560 3.146 1.00 90.94 93 PHE A CA 1
ATOM 749 C C . PHE A 1 93 ? 3.972 -4.231 4.382 1.00 90.94 93 PHE A C 1
ATOM 751 O O . PHE A 1 93 ? 3.229 -4.811 5.177 1.00 90.94 93 PHE A O 1
ATOM 758 N N . THR A 1 94 ? 5.286 -4.118 4.588 1.00 91.88 94 THR A N 1
ATOM 759 C CA . THR A 1 94 ? 5.935 -4.637 5.803 1.00 91.88 94 THR A CA 1
ATOM 760 C C . THR A 1 94 ? 5.435 -3.914 7.048 1.00 91.88 94 THR A C 1
ATOM 762 O O . THR A 1 94 ? 5.082 -4.574 8.024 1.00 91.88 94 THR A O 1
ATOM 765 N N . ILE A 1 95 ? 5.294 -2.585 7.000 1.00 93.25 95 ILE A N 1
ATOM 766 C CA . ILE A 1 95 ? 4.734 -1.800 8.109 1.00 93.25 95 ILE A CA 1
ATOM 767 C C . ILE A 1 95 ? 3.297 -2.236 8.425 1.00 93.25 95 ILE A C 1
ATOM 769 O O . ILE A 1 95 ? 2.976 -2.459 9.592 1.00 93.25 95 ILE A O 1
ATOM 773 N N . ILE A 1 96 ? 2.437 -2.422 7.414 1.00 93.38 96 ILE A N 1
ATOM 774 C CA . ILE A 1 96 ? 1.058 -2.901 7.626 1.00 93.38 96 ILE A CA 1
ATOM 775 C C . ILE A 1 96 ? 1.053 -4.287 8.286 1.00 93.38 96 ILE A C 1
ATOM 777 O O . ILE A 1 96 ? 0.310 -4.511 9.245 1.00 93.38 96 ILE A O 1
ATOM 781 N N . GLY A 1 97 ? 1.894 -5.207 7.806 1.00 92.06 97 GLY A N 1
ATOM 782 C CA . GLY A 1 97 ? 2.025 -6.550 8.372 1.00 92.06 97 GLY A CA 1
ATOM 783 C C . GLY A 1 97 ? 2.492 -6.532 9.829 1.00 92.06 97 GLY A C 1
ATOM 784 O O . GLY A 1 97 ? 1.907 -7.214 10.671 1.00 92.06 97 GLY A O 1
ATOM 785 N N . LEU A 1 98 ? 3.485 -5.698 10.152 1.00 94.19 98 LEU A N 1
ATOM 786 C CA . LEU A 1 98 ? 3.976 -5.512 11.520 1.00 94.19 98 LEU A CA 1
ATOM 787 C C . LEU A 1 98 ? 2.901 -4.927 12.439 1.00 94.19 98 LEU A C 1
ATOM 789 O O . LEU A 1 98 ? 2.728 -5.412 13.554 1.00 94.19 98 LEU A O 1
ATOM 793 N N . ILE A 1 99 ? 2.143 -3.932 11.969 1.00 93.06 99 ILE A N 1
ATOM 794 C CA . ILE A 1 99 ? 1.018 -3.354 12.717 1.00 93.06 99 ILE A CA 1
ATOM 795 C C . ILE A 1 99 ? -0.041 -4.423 13.003 1.00 93.06 99 ILE A C 1
ATOM 797 O O . ILE A 1 99 ? -0.509 -4.542 14.137 1.00 93.06 99 ILE A O 1
ATOM 801 N N . TYR A 1 100 ? -0.406 -5.222 11.997 1.00 92.19 100 TYR A N 1
ATOM 802 C CA . TYR A 1 100 ? -1.369 -6.308 12.156 1.00 92.19 100 TYR A CA 1
ATOM 803 C C . TYR A 1 100 ? -0.893 -7.344 13.178 1.00 92.19 100 TYR A C 1
ATOM 805 O O . TYR A 1 100 ? -1.627 -7.676 14.113 1.00 92.19 100 TYR A O 1
ATOM 813 N N . TYR A 1 101 ? 0.350 -7.808 13.034 1.00 93.19 101 TYR A N 1
ATOM 814 C CA . TYR A 1 101 ? 0.967 -8.759 13.951 1.00 93.19 101 TYR A CA 1
ATOM 815 C C . TYR A 1 101 ? 1.009 -8.214 15.383 1.00 93.19 101 TYR A C 1
ATOM 817 O O . TYR A 1 101 ? 0.582 -8.895 16.314 1.00 93.19 101 TYR A O 1
ATOM 825 N N . TYR A 1 102 ? 1.438 -6.961 15.557 1.00 92.75 102 TYR A N 1
ATOM 826 C CA . TYR A 1 102 ? 1.503 -6.303 16.859 1.00 92.75 102 TYR A CA 1
ATOM 827 C C . TYR A 1 102 ? 0.127 -6.215 17.531 1.00 92.75 102 TYR A C 1
ATOM 829 O O . TYR A 1 102 ? -0.004 -6.551 18.707 1.00 92.75 102 TYR A O 1
ATOM 837 N N . ILE A 1 103 ? -0.914 -5.807 16.796 1.00 89.12 103 ILE A N 1
ATOM 838 C CA . ILE A 1 103 ? -2.284 -5.713 17.326 1.00 89.12 103 ILE A CA 1
ATOM 839 C C . ILE A 1 103 ? -2.793 -7.093 17.756 1.00 89.12 103 ILE A C 1
ATOM 841 O O . ILE A 1 103 ? -3.353 -7.230 18.845 1.00 89.12 103 ILE A O 1
ATOM 845 N N . MET A 1 104 ? -2.581 -8.123 16.934 1.00 88.31 104 MET A N 1
ATOM 846 C CA . MET A 1 104 ? -2.993 -9.490 17.261 1.00 88.31 104 MET A CA 1
ATOM 847 C C . MET A 1 104 ? -2.241 -10.035 18.479 1.00 88.31 104 MET A C 1
ATOM 849 O O . MET A 1 104 ? -2.860 -10.626 19.364 1.00 88.31 104 MET A O 1
ATOM 853 N N . PHE A 1 105 ? -0.933 -9.782 18.567 1.00 89.00 105 PHE A N 1
ATOM 854 C CA . PHE A 1 105 ? -0.114 -10.154 19.718 1.00 89.00 105 PHE A CA 1
ATOM 855 C C . PHE A 1 105 ? -0.570 -9.443 20.998 1.00 89.00 105 PHE A C 1
ATOM 857 O O . PHE A 1 105 ? -0.751 -10.093 22.028 1.00 89.00 105 PHE A O 1
ATOM 864 N N . TYR A 1 106 ? -0.821 -8.131 20.932 1.00 85.75 106 TYR A N 1
ATOM 865 C CA . TYR A 1 106 ? -1.343 -7.346 22.051 1.00 85.75 106 TYR A CA 1
ATOM 866 C C . TYR A 1 106 ? -2.670 -7.921 22.557 1.00 85.75 106 TYR A C 1
ATOM 868 O O . TYR A 1 106 ? -2.804 -8.200 23.746 1.00 85.75 106 TYR A O 1
ATOM 876 N N . LEU A 1 107 ? -3.619 -8.196 21.656 1.00 83.38 107 LEU A N 1
ATOM 877 C CA . LEU A 1 107 ? -4.913 -8.775 22.021 1.00 83.38 107 LEU A CA 1
ATOM 878 C C . LEU A 1 107 ? -4.790 -10.184 22.604 1.00 83.38 107 LEU A C 1
ATOM 880 O O . LEU A 1 107 ? -5.498 -10.507 23.557 1.00 83.38 107 LEU A O 1
ATOM 884 N N . HIS A 1 108 ? -3.899 -11.018 22.065 1.00 83.88 108 HIS A N 1
ATOM 885 C CA . HIS A 1 108 ? -3.671 -12.364 22.585 1.00 83.88 108 HIS A CA 1
ATOM 886 C C . HIS A 1 108 ? -3.052 -12.328 23.988 1.00 83.88 108 HIS A C 1
ATOM 888 O O . HIS A 1 108 ? -3.529 -13.013 24.892 1.00 83.88 108 HIS A O 1
ATOM 894 N N . LYS A 1 109 ? -2.053 -11.462 24.201 1.00 82.44 109 LYS A N 1
ATOM 895 C CA . LYS A 1 109 ? -1.432 -11.249 25.512 1.00 82.44 109 LYS A CA 1
ATOM 896 C C . LYS A 1 109 ? -2.452 -10.731 26.524 1.00 82.44 109 LYS A C 1
ATOM 898 O O . LYS A 1 109 ? -2.602 -11.319 27.586 1.00 82.44 109 LYS A O 1
ATOM 903 N N . THR A 1 110 ? -3.220 -9.700 26.175 1.00 71.31 110 THR A N 1
ATOM 904 C CA . THR A 1 110 ? -4.264 -9.144 27.050 1.00 71.31 110 THR A CA 1
ATOM 905 C C . THR A 1 110 ? -5.391 -10.137 27.349 1.00 71.31 110 THR A C 1
ATOM 907 O O . THR A 1 110 ? -5.981 -10.072 28.422 1.00 71.31 110 THR A O 1
ATOM 910 N N . ARG A 1 111 ? -5.690 -11.070 26.434 1.00 70.12 111 ARG A N 1
ATOM 911 C CA . ARG A 1 111 ? -6.679 -12.135 26.654 1.00 70.12 111 ARG A CA 1
ATOM 912 C C . ARG A 1 111 ? -6.179 -13.220 27.610 1.00 70.12 111 ARG A C 1
ATOM 914 O O . ARG A 1 111 ? -6.966 -13.696 28.419 1.00 70.12 111 ARG A O 1
ATOM 921 N N . ASN A 1 112 ? -4.911 -13.617 27.502 1.00 68.06 112 ASN A N 1
ATOM 922 C CA . ASN A 1 112 ? -4.340 -14.688 28.326 1.00 68.06 112 ASN A CA 1
ATOM 923 C C . ASN A 1 112 ? -3.916 -14.188 29.714 1.00 68.06 112 ASN A C 1
ATOM 925 O O . ASN A 1 112 ? -3.953 -14.936 30.686 1.00 68.06 112 ASN A O 1
ATOM 929 N N . THR A 1 113 ? -3.530 -12.917 29.832 1.00 60.41 113 THR A N 1
ATOM 930 C CA . THR A 1 113 ? -3.254 -12.268 31.115 1.00 60.41 113 THR A CA 1
ATOM 931 C C . THR A 1 113 ? -4.564 -11.701 31.670 1.00 60.41 113 THR A C 1
ATOM 933 O O . THR A 1 113 ? -4.829 -10.508 31.552 1.00 60.41 113 THR A O 1
ATOM 936 N N . SER A 1 114 ? -5.409 -12.556 32.255 1.00 51.34 114 SER A N 1
ATOM 937 C CA . SER A 1 114 ? -6.699 -12.219 32.897 1.00 51.34 114 SER A CA 1
ATOM 938 C C . SER A 1 114 ? -6.583 -11.310 34.137 1.00 51.34 114 SER A C 1
ATOM 940 O O . SER A 1 114 ? -7.360 -11.429 35.079 1.00 51.34 114 SER A O 1
ATOM 942 N N . VAL A 1 115 ? -5.627 -10.382 34.161 1.00 51.69 115 VAL A N 1
ATOM 943 C CA . VAL A 1 115 ? -5.400 -9.444 35.257 1.00 51.69 115 VAL A CA 1
ATOM 944 C C . VAL A 1 115 ? -5.443 -8.020 34.684 1.00 51.69 115 VAL A C 1
ATOM 946 O O . VAL A 1 115 ? -4.457 -7.480 34.194 1.00 51.69 115 VAL A O 1
ATOM 949 N N . ALA A 1 116 ? -6.642 -7.431 34.745 1.00 46.94 116 ALA A N 1
ATOM 950 C CA . ALA A 1 116 ? -6.896 -5.996 34.950 1.00 46.94 116 ALA A CA 1
ATOM 951 C C . ALA A 1 116 ? -7.244 -4.989 33.813 1.00 46.94 116 ALA A C 1
ATOM 953 O O . ALA A 1 116 ? -7.699 -3.911 34.190 1.00 46.94 116 ALA A O 1
ATOM 954 N N . PRO A 1 117 ? -7.235 -5.245 32.483 1.00 49.88 117 PRO A N 1
ATOM 955 C CA . PRO A 1 117 ? -7.895 -4.308 31.547 1.00 49.88 117 PRO A CA 1
ATOM 956 C C . PRO A 1 117 ? -9.197 -4.841 30.922 1.00 49.88 117 PRO A C 1
ATOM 958 O O . PRO A 1 117 ? -9.997 -4.057 30.410 1.00 49.88 117 PRO A O 1
ATOM 961 N N . LEU A 1 118 ? -9.482 -6.145 31.006 1.00 48.50 118 LEU A N 1
ATOM 962 C CA . LEU A 1 118 ? -10.745 -6.721 30.514 1.00 48.50 118 LEU A CA 1
ATOM 963 C C . LEU A 1 118 ? -11.975 -6.251 31.309 1.00 48.50 118 LEU A C 1
ATOM 965 O O . LEU A 1 118 ? -13.064 -6.188 30.746 1.00 48.50 118 LEU A O 1
ATOM 969 N N . ALA A 1 119 ? -11.803 -5.815 32.561 1.00 48.78 119 ALA A N 1
ATOM 970 C CA . ALA A 1 119 ? -12.859 -5.149 33.324 1.00 48.78 119 ALA A CA 1
ATOM 971 C C . ALA A 1 119 ? -13.236 -3.770 32.736 1.00 48.78 119 ALA A C 1
ATOM 973 O O . ALA A 1 119 ? -14.383 -3.356 32.847 1.00 48.78 119 ALA A O 1
ATOM 974 N N . VAL A 1 120 ? -12.321 -3.093 32.027 1.00 51.97 120 VAL A N 1
ATOM 975 C CA . VAL A 1 120 ? -12.582 -1.816 31.326 1.00 51.97 120 VAL A CA 1
ATOM 976 C C . VAL A 1 120 ? -13.133 -2.050 29.907 1.00 51.97 120 VAL A C 1
ATOM 978 O O . VAL A 1 120 ? -13.929 -1.257 29.398 1.00 51.97 120 VAL A O 1
ATOM 981 N N . ILE A 1 121 ? -12.776 -3.178 29.277 1.00 53.53 121 ILE A N 1
ATOM 982 C CA . ILE A 1 121 ? -13.355 -3.657 28.003 1.00 53.53 121 ILE A CA 1
ATOM 983 C C . ILE A 1 121 ? -14.738 -4.316 28.216 1.00 53.53 121 ILE A C 1
ATOM 985 O O . ILE A 1 121 ? -15.483 -4.494 27.252 1.00 53.53 121 ILE A O 1
ATOM 989 N N . SER A 1 122 ? -15.122 -4.621 29.465 1.00 52.41 122 SER A N 1
ATOM 990 C CA . SER A 1 122 ? -16.440 -5.177 29.831 1.00 52.41 122 SER A CA 1
ATOM 991 C C . SER A 1 122 ? -17.612 -4.298 29.381 1.00 52.41 122 SER A C 1
ATOM 993 O O . SER A 1 122 ? -18.709 -4.798 29.132 1.00 52.41 122 SER A O 1
ATOM 995 N N . ASN A 1 123 ? -17.365 -3.000 29.173 1.00 62.94 123 ASN A N 1
ATOM 996 C CA . ASN A 1 123 ? -18.308 -2.119 28.510 1.00 62.94 123 ASN A CA 1
ATOM 997 C C . ASN A 1 123 ? -18.564 -2.619 27.082 1.00 62.94 123 ASN A C 1
ATOM 999 O O . ASN A 1 123 ? -17.734 -2.470 26.180 1.00 62.94 123 ASN A O 1
ATOM 1003 N N . HIS A 1 124 ? -19.768 -3.155 26.868 1.00 67.62 124 HIS A N 1
ATOM 1004 C CA . HIS A 1 124 ? -20.263 -3.667 25.587 1.00 67.62 124 HIS A CA 1
ATOM 1005 C C . HIS A 1 124 ? -20.002 -2.697 24.412 1.00 67.62 124 HIS A C 1
ATOM 1007 O O . HIS A 1 124 ? -19.720 -3.114 23.287 1.00 67.62 124 HIS A O 1
ATOM 1013 N N . SER A 1 125 ? -20.029 -1.385 24.668 1.00 70.88 125 SER A N 1
ATOM 1014 C CA . SER A 1 125 ? -19.732 -0.340 23.682 1.00 70.88 125 SER A CA 1
ATOM 1015 C C . SER A 1 125 ? -18.259 -0.290 23.244 1.00 70.88 125 SER A C 1
ATOM 1017 O O . SER A 1 125 ? -17.988 -0.067 22.063 1.00 70.88 125 SER A O 1
ATOM 1019 N N . THR A 1 126 ? -17.305 -0.520 24.150 1.00 71.94 126 THR A N 1
ATOM 1020 C CA . THR A 1 126 ? -15.860 -0.528 23.863 1.00 71.94 126 THR A CA 1
ATOM 1021 C C . THR A 1 126 ? -15.470 -1.787 23.101 1.00 71.94 126 THR A C 1
ATOM 1023 O O . THR A 1 126 ? -14.802 -1.694 22.071 1.00 71.94 126 THR A O 1
ATOM 1026 N N . ARG A 1 127 ? -15.969 -2.954 23.529 1.00 73.06 127 ARG A N 1
ATOM 1027 C CA . ARG A 1 127 ? -15.742 -4.230 22.835 1.00 73.06 127 ARG A CA 1
ATOM 1028 C C . ARG A 1 127 ? -16.238 -4.187 21.388 1.00 73.06 127 ARG A C 1
ATOM 1030 O O . ARG A 1 127 ? -15.478 -4.462 20.466 1.00 73.06 127 ARG A O 1
ATOM 1037 N N . LYS A 1 128 ? -17.458 -3.683 21.171 1.00 79.00 128 LYS A N 1
ATOM 1038 C CA . LYS A 1 128 ? -18.033 -3.514 19.826 1.00 79.00 128 LYS A CA 1
ATOM 1039 C C . LYS A 1 128 ? -17.221 -2.557 18.937 1.00 79.00 128 LYS A C 1
ATOM 1041 O O . LYS A 1 128 ? -17.167 -2.750 17.723 1.00 79.00 128 LYS A O 1
ATOM 1046 N N . LYS A 1 129 ? -16.583 -1.525 19.510 1.00 80.44 129 LYS A N 1
ATOM 1047 C CA . LYS A 1 129 ? -15.673 -0.626 18.770 1.00 80.44 129 LYS A CA 1
ATOM 1048 C C . LYS A 1 129 ? -14.385 -1.340 18.358 1.00 80.44 129 LYS A C 1
ATOM 1050 O O . LYS A 1 129 ? -13.971 -1.178 17.213 1.00 80.44 129 LYS A O 1
ATOM 1055 N N . ILE A 1 130 ? -13.791 -2.131 19.252 1.00 79.31 130 ILE A N 1
ATOM 1056 C CA . ILE A 1 130 ? -12.581 -2.918 18.968 1.00 79.31 130 ILE A CA 1
ATOM 1057 C C . ILE A 1 130 ? -12.865 -3.952 17.873 1.00 79.31 130 ILE A C 1
ATOM 1059 O O . ILE A 1 130 ? -12.141 -3.984 16.882 1.00 79.31 130 ILE A O 1
ATOM 1063 N N . ASP A 1 131 ? -1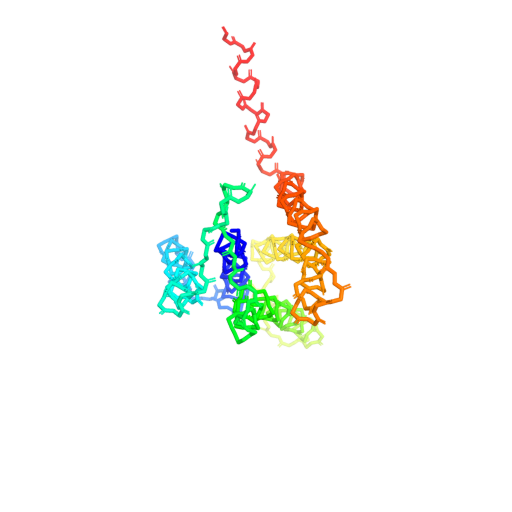3.961 -4.708 17.977 1.00 82.75 131 ASP A N 1
ATOM 1064 C CA . ASP A 1 131 ? -14.348 -5.709 16.972 1.00 82.75 131 ASP A CA 1
ATOM 1065 C C . ASP A 1 131 ? -14.570 -5.075 15.591 1.00 82.75 131 ASP A C 1
ATOM 1067 O O . ASP A 1 131 ? -14.135 -5.600 14.564 1.00 82.75 131 ASP A O 1
ATOM 1071 N N . ARG A 1 132 ? -15.194 -3.890 15.553 1.00 84.06 132 ARG A N 1
ATOM 1072 C CA . ARG A 1 132 ? -15.357 -3.120 14.313 1.00 84.06 132 ARG A CA 1
ATOM 1073 C C . ARG A 1 132 ? -14.008 -2.701 13.726 1.00 84.06 132 ARG A C 1
ATOM 1075 O O . ARG A 1 132 ? -13.815 -2.820 12.519 1.00 84.06 132 ARG A O 1
ATOM 1082 N N . ASN A 1 133 ? -13.093 -2.204 14.552 1.00 84.44 133 ASN A N 1
ATOM 1083 C CA . ASN A 1 133 ? -11.764 -1.772 14.116 1.00 84.44 133 ASN A CA 1
ATOM 1084 C C . ASN A 1 133 ? -10.914 -2.961 13.630 1.00 84.44 133 ASN A C 1
ATOM 1086 O O . ASN A 1 133 ? -10.219 -2.848 12.623 1.00 84.44 133 ASN A O 1
ATOM 1090 N N . LEU A 1 134 ? -11.047 -4.132 14.260 1.00 85.94 134 LEU A N 1
ATOM 1091 C CA . LEU A 1 134 ? -10.435 -5.382 13.802 1.00 85.94 134 LEU A CA 1
ATOM 1092 C C . LEU A 1 134 ? -11.004 -5.860 12.467 1.00 85.94 134 LEU A C 1
ATOM 1094 O O . LEU A 1 134 ? -10.245 -6.296 11.605 1.00 85.94 134 LEU A O 1
ATOM 1098 N N . ALA A 1 135 ? -12.316 -5.738 12.252 1.00 87.81 135 ALA A N 1
ATOM 1099 C CA . ALA A 1 135 ? -12.917 -6.035 10.954 1.00 87.81 135 ALA A CA 1
ATOM 1100 C C . ALA A 1 135 ? -12.377 -5.099 9.857 1.00 87.81 135 ALA A C 1
ATOM 1102 O O . ALA A 1 135 ? -12.075 -5.550 8.753 1.00 87.81 135 ALA A O 1
ATOM 1103 N N . VAL A 1 136 ? -12.190 -3.809 10.165 1.00 88.06 136 VAL A N 1
ATOM 1104 C CA . VAL A 1 136 ? -11.542 -2.857 9.246 1.00 88.06 136 VAL A CA 1
ATOM 1105 C C . VAL A 1 136 ? -10.101 -3.276 8.960 1.00 88.06 136 VAL A C 1
ATOM 1107 O O . VAL A 1 136 ? -9.710 -3.314 7.797 1.00 88.06 136 VAL A O 1
ATOM 1110 N N . LEU A 1 137 ? -9.331 -3.637 9.986 1.00 88.06 137 LEU A N 1
ATOM 1111 C CA . LEU A 1 137 ? -7.946 -4.077 9.834 1.00 88.06 137 LEU A CA 1
ATOM 1112 C C . LEU A 1 137 ? -7.831 -5.369 9.006 1.00 88.06 137 LEU A C 1
ATOM 1114 O O . LEU A 1 137 ? -6.975 -5.466 8.131 1.00 88.06 137 LEU A O 1
ATOM 1118 N N . ARG A 1 138 ? -8.740 -6.330 9.205 1.00 89.00 138 ARG A N 1
ATOM 1119 C CA . ARG A 1 138 ? -8.834 -7.542 8.378 1.00 89.00 138 ARG A CA 1
ATOM 1120 C C . ARG A 1 138 ? -9.101 -7.200 6.912 1.00 89.00 138 ARG A C 1
ATOM 1122 O O . ARG A 1 138 ? -8.465 -7.771 6.034 1.00 89.00 138 ARG A O 1
ATOM 1129 N N . ASN A 1 139 ? -9.997 -6.252 6.645 1.00 90.44 139 ASN A N 1
ATOM 1130 C CA . ASN A 1 139 ? -10.268 -5.804 5.279 1.00 90.44 139 ASN A CA 1
ATOM 1131 C C . ASN A 1 139 ? -9.039 -5.130 4.645 1.00 90.44 139 ASN A C 1
ATOM 1133 O O . ASN A 1 139 ? -8.775 -5.347 3.468 1.00 90.44 139 ASN A O 1
ATOM 1137 N N . ILE A 1 140 ? -8.258 -4.364 5.419 1.00 89.75 140 ILE A N 1
ATOM 1138 C CA . ILE A 1 140 ? -6.984 -3.793 4.949 1.00 89.75 140 ILE A CA 1
ATOM 1139 C C . ILE A 1 140 ? -6.008 -4.913 4.562 1.00 89.75 140 ILE A C 1
ATOM 1141 O O . ILE A 1 140 ? -5.425 -4.848 3.486 1.00 89.75 140 ILE A O 1
ATOM 1145 N N . MET A 1 141 ? -5.882 -5.971 5.369 1.00 91.75 141 MET A N 1
ATOM 1146 C CA . MET A 1 141 ? -5.020 -7.120 5.045 1.00 91.75 141 MET A CA 1
ATOM 1147 C C . MET A 1 141 ? -5.463 -7.869 3.781 1.00 91.75 141 MET A C 1
ATOM 1149 O O . MET A 1 141 ? -4.621 -8.275 2.980 1.00 91.75 141 MET A O 1
ATOM 1153 N N . ILE A 1 142 ? -6.774 -8.020 3.562 1.00 91.06 142 ILE A N 1
ATOM 1154 C CA . ILE A 1 142 ? -7.316 -8.589 2.315 1.00 91.06 142 ILE A CA 1
ATOM 1155 C C . ILE A 1 142 ? -6.933 -7.705 1.118 1.00 91.06 142 ILE A C 1
ATOM 1157 O O . ILE A 1 142 ? -6.472 -8.199 0.096 1.00 91.06 142 ILE A O 1
ATOM 1161 N N . ASN A 1 143 ? -7.050 -6.384 1.249 1.00 90.38 143 ASN A N 1
ATOM 1162 C CA . ASN A 1 143 ? -6.668 -5.464 0.176 1.00 90.38 143 ASN A CA 1
ATOM 1163 C C . ASN A 1 143 ? -5.159 -5.493 -0.114 1.00 90.38 143 ASN A C 1
ATOM 1165 O O . ASN A 1 143 ? -4.760 -5.490 -1.276 1.00 90.38 143 ASN A O 1
ATOM 1169 N N . VAL A 1 144 ? -4.317 -5.581 0.921 1.00 91.00 144 VAL A N 1
ATOM 1170 C CA . VAL A 1 144 ? -2.858 -5.706 0.760 1.00 91.00 144 VAL A CA 1
ATOM 1171 C C . VAL A 1 144 ? -2.477 -7.027 0.095 1.00 91.00 144 VAL A C 1
ATOM 1173 O O . VAL A 1 144 ? -1.593 -7.035 -0.754 1.00 91.00 144 VAL A O 1
ATOM 1176 N N . THR A 1 145 ? -3.153 -8.129 0.426 1.00 90.12 145 THR A N 1
ATOM 1177 C CA . THR A 1 145 ? -2.899 -9.432 -0.216 1.00 90.12 145 THR A CA 1
ATOM 1178 C C . THR A 1 145 ? -3.317 -9.452 -1.683 1.00 90.12 145 THR A C 1
ATOM 1180 O O . THR A 1 145 ? -2.590 -9.995 -2.507 1.00 90.12 145 THR A O 1
ATOM 1183 N N . ILE A 1 146 ? -4.428 -8.805 -2.046 1.00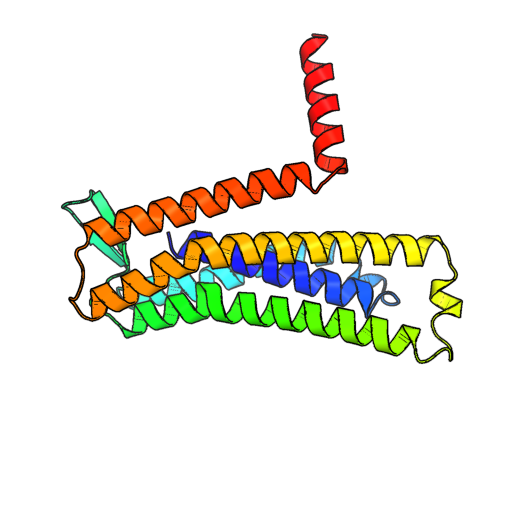 90.62 146 ILE A N 1
ATOM 1184 C CA . ILE A 1 146 ? -4.799 -8.627 -3.460 1.00 90.62 146 ILE A CA 1
ATOM 1185 C C . ILE A 1 146 ? -3.702 -7.843 -4.187 1.00 90.62 146 ILE A C 1
ATOM 1187 O O . ILE A 1 146 ? -3.185 -8.306 -5.201 1.00 90.62 146 ILE A O 1
ATOM 1191 N N . MET A 1 147 ? -3.292 -6.701 -3.627 1.00 87.69 147 MET A N 1
ATOM 1192 C CA . MET A 1 147 ? -2.256 -5.849 -4.213 1.00 87.69 147 MET A CA 1
ATOM 1193 C C . MET A 1 147 ? -0.901 -6.553 -4.343 1.00 87.69 147 MET A C 1
ATOM 1195 O O . MET A 1 147 ? -0.214 -6.358 -5.345 1.00 87.69 147 MET A O 1
ATOM 1199 N N . SER A 1 148 ? -0.506 -7.375 -3.367 1.00 87.81 148 SER A N 1
ATOM 1200 C CA . SER A 1 148 ? 0.754 -8.118 -3.431 1.00 87.81 148 SER A CA 1
ATOM 1201 C C . SER A 1 148 ? 0.712 -9.212 -4.495 1.00 87.81 148 SER A C 1
ATOM 1203 O O . SER A 1 148 ? 1.642 -9.303 -5.293 1.00 87.81 148 SER A O 1
ATOM 1205 N N . VAL A 1 149 ? -0.378 -9.982 -4.578 1.00 89.62 149 VAL A N 1
ATOM 1206 C CA . VAL A 1 149 ? -0.547 -11.040 -5.588 1.00 89.62 149 VAL A CA 1
ATOM 1207 C C . VAL A 1 149 ? -0.554 -10.457 -6.998 1.00 89.62 149 VAL A C 1
ATOM 1209 O O . VAL A 1 149 ? 0.108 -10.993 -7.884 1.00 89.62 149 VAL A O 1
ATOM 1212 N N . THR A 1 150 ? -1.243 -9.335 -7.217 1.00 87.38 150 THR A N 1
ATOM 1213 C CA . THR A 1 150 ? -1.279 -8.704 -8.544 1.00 87.38 150 THR A CA 1
A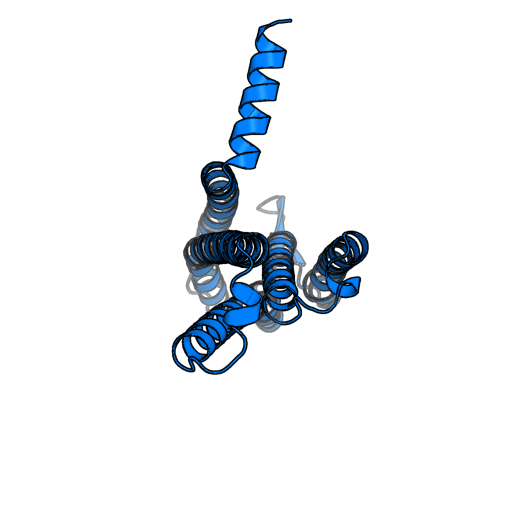TOM 1214 C C . THR A 1 150 ? -0.015 -7.910 -8.872 1.00 87.38 150 THR A C 1
ATOM 1216 O O . THR A 1 150 ? 0.345 -7.798 -10.038 1.00 87.38 150 THR A O 1
ATOM 1219 N N . GLY A 1 151 ? 0.675 -7.366 -7.864 1.00 82.38 151 GLY A N 1
ATOM 1220 C CA . GLY A 1 151 ? 1.882 -6.548 -8.027 1.00 82.38 151 GLY A CA 1
ATOM 1221 C C . GLY A 1 151 ? 3.172 -7.347 -8.233 1.00 82.38 151 GLY A C 1
ATOM 1222 O O . GLY A 1 151 ? 4.030 -6.929 -9.010 1.00 82.38 151 GLY A O 1
ATOM 1223 N N . LEU A 1 152 ? 3.308 -8.512 -7.587 1.00 85.00 152 LEU A N 1
ATOM 1224 C CA . LEU A 1 152 ? 4.509 -9.359 -7.650 1.00 85.00 152 LEU A CA 1
ATOM 1225 C C . LEU A 1 152 ? 4.952 -9.723 -9.079 1.00 85.00 152 LEU A C 1
ATOM 1227 O O . LEU A 1 152 ? 6.137 -9.549 -9.375 1.00 85.00 152 LEU A O 1
ATOM 1231 N N . PRO A 1 153 ? 4.059 -10.150 -9.995 1.00 85.12 153 PRO A N 1
ATOM 1232 C CA . PRO A 1 153 ? 4.442 -10.438 -11.377 1.00 85.12 153 PRO A CA 1
ATOM 1233 C C . PRO A 1 153 ? 5.055 -9.233 -12.103 1.00 85.12 153 PRO A C 1
ATOM 1235 O O . PRO A 1 153 ? 6.022 -9.386 -12.850 1.00 85.12 153 PRO A O 1
ATOM 1238 N N . SER A 1 154 ? 4.540 -8.023 -11.853 1.00 81.62 154 SER A N 1
ATOM 1239 C CA . SER A 1 154 ? 5.087 -6.793 -12.436 1.00 81.62 154 SER A CA 1
ATOM 1240 C C . SER A 1 154 ? 6.495 -6.502 -11.917 1.00 81.62 154 SER A C 1
ATOM 1242 O O . SER A 1 154 ? 7.368 -6.133 -12.701 1.00 81.62 154 SER A O 1
ATOM 1244 N N . PHE A 1 155 ? 6.758 -6.755 -10.631 1.00 79.62 155 PHE A N 1
ATOM 1245 C CA . PHE A 1 155 ? 8.098 -6.608 -10.062 1.00 79.62 155 PHE A CA 1
ATOM 1246 C C . PHE A 1 155 ? 9.098 -7.603 -10.650 1.00 79.62 155 PHE A C 1
ATOM 1248 O O . PHE A 1 155 ? 10.185 -7.207 -11.069 1.00 79.62 155 PHE A O 1
ATOM 1255 N N .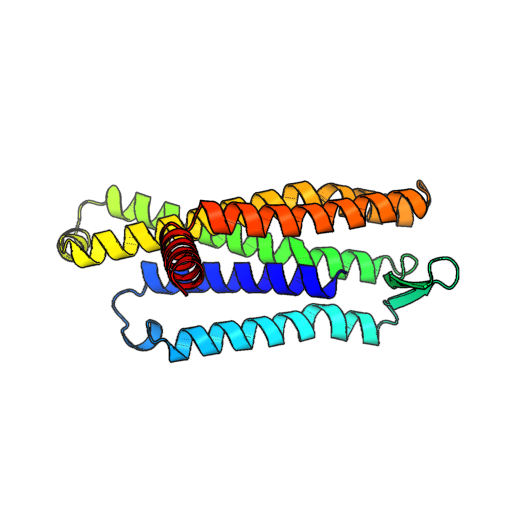 ILE A 1 156 ? 8.725 -8.880 -10.744 1.00 82.69 156 ILE A N 1
ATOM 1256 C CA . ILE A 1 156 ? 9.597 -9.913 -11.320 1.00 82.69 156 ILE A CA 1
ATOM 1257 C C . ILE A 1 156 ? 9.983 -9.535 -12.755 1.00 82.69 156 ILE A C 1
ATOM 1259 O O . ILE A 1 156 ? 11.157 -9.586 -13.115 1.00 82.69 156 ILE A O 1
ATOM 1263 N N . ILE A 1 157 ? 9.022 -9.077 -13.558 1.00 82.06 157 ILE A N 1
ATOM 1264 C CA . ILE A 1 157 ? 9.278 -8.696 -14.950 1.00 82.06 157 ILE A CA 1
ATOM 1265 C C . ILE A 1 157 ? 10.090 -7.405 -15.071 1.00 82.06 157 ILE A C 1
ATOM 1267 O O . ILE A 1 157 ? 10.967 -7.345 -15.928 1.00 82.06 157 ILE A O 1
ATOM 1271 N N . MET A 1 158 ? 9.904 -6.412 -14.194 1.00 76.69 158 MET A N 1
ATOM 1272 C CA . MET A 1 158 ? 10.800 -5.245 -14.155 1.00 76.69 158 MET A CA 1
ATOM 1273 C C . MET A 1 158 ? 12.256 -5.641 -13.886 1.00 76.69 158 MET A C 1
ATOM 1275 O O . MET A 1 158 ? 13.161 -5.105 -14.524 1.00 76.69 158 MET A O 1
ATOM 1279 N N . ILE A 1 159 ? 12.496 -6.599 -12.987 1.00 79.00 159 ILE A N 1
ATOM 1280 C CA . ILE A 1 159 ? 13.847 -7.111 -12.717 1.00 79.00 159 ILE A CA 1
ATOM 1281 C C . ILE A 1 159 ? 14.387 -7.874 -13.936 1.00 79.00 159 ILE A C 1
ATOM 1283 O O . ILE A 1 159 ? 15.534 -7.675 -14.332 1.00 79.00 159 ILE A O 1
ATOM 1287 N N . LEU A 1 160 ? 13.569 -8.713 -14.577 1.00 80.88 160 LEU A N 1
ATOM 1288 C CA . LEU A 1 160 ? 13.975 -9.442 -15.785 1.00 80.88 160 LEU A CA 1
ATOM 1289 C C . LEU A 1 160 ? 14.275 -8.511 -16.973 1.00 80.88 160 LEU A C 1
ATOM 1291 O O . LEU A 1 160 ? 15.197 -8.791 -17.744 1.00 80.88 160 LEU A O 1
ATOM 1295 N N . LEU A 1 161 ? 13.565 -7.383 -17.087 1.00 77.69 161 LEU A N 1
ATOM 1296 C CA . LEU A 1 161 ? 13.826 -6.334 -18.079 1.00 77.69 161 LEU A CA 1
ATOM 1297 C C . LEU A 1 161 ? 15.182 -5.669 -17.858 1.00 77.69 161 LEU A C 1
ATOM 1299 O O . LEU A 1 161 ? 15.929 -5.492 -18.818 1.00 77.69 161 LEU A O 1
ATOM 1303 N N . VAL A 1 162 ? 15.535 -5.364 -16.605 1.00 75.94 162 VAL A N 1
ATOM 1304 C CA . VAL A 1 162 ? 16.876 -4.866 -16.254 1.00 75.94 162 VAL A CA 1
ATOM 1305 C C . VAL A 1 162 ? 17.960 -5.856 -16.674 1.00 75.94 162 VAL A C 1
ATOM 1307 O O . VAL A 1 162 ? 18.992 -5.461 -17.210 1.00 75.94 162 VAL A O 1
ATOM 1310 N N . LEU A 1 163 ? 17.709 -7.153 -16.487 1.00 79.44 163 LEU A N 1
ATOM 1311 C CA . LEU A 1 163 ? 18.624 -8.220 -16.895 1.00 79.44 163 LEU A CA 1
ATOM 1312 C C . LEU A 1 163 ? 18.626 -8.481 -18.414 1.00 79.44 163 LEU A C 1
ATOM 1314 O O . LEU A 1 163 ? 19.301 -9.408 -18.857 1.00 79.44 163 LEU A O 1
ATOM 1318 N N . LYS A 1 164 ? 17.877 -7.699 -19.209 1.00 74.94 164 LYS A N 1
ATOM 1319 C CA . LYS A 1 164 ? 17.677 -7.873 -20.661 1.00 74.94 164 LYS A CA 1
ATOM 1320 C C . LYS A 1 164 ? 17.181 -9.274 -21.053 1.00 74.94 164 LYS A C 1
ATOM 1322 O O . LYS A 1 164 ? 17.407 -9.724 -22.172 1.00 74.94 164 LYS A O 1
ATOM 1327 N N . LYS A 1 165 ? 16.491 -9.970 -20.143 1.00 70.31 165 LYS A N 1
ATOM 1328 C CA . LYS A 1 165 ? 15.975 -11.336 -20.355 1.00 70.31 165 LYS A CA 1
ATOM 1329 C C . LYS A 1 165 ? 14.556 -11.372 -20.930 1.00 70.31 165 LYS A C 1
ATOM 1331 O O . LYS A 1 165 ? 14.049 -12.450 -21.219 1.00 70.31 165 LYS A O 1
ATOM 1336 N N . THR A 1 166 ? 13.904 -10.220 -21.070 1.00 69.31 166 THR A N 1
ATOM 1337 C CA . THR A 1 166 ? 12.491 -10.105 -21.468 1.00 69.31 166 THR A CA 1
ATOM 1338 C C . THR A 1 166 ? 12.236 -8.873 -22.331 1.00 69.31 166 THR A C 1
ATOM 1340 O O . THR A 1 166 ? 13.024 -7.928 -22.334 1.00 69.31 166 THR A O 1
ATOM 1343 N N . THR A 1 167 ? 11.112 -8.872 -23.050 1.00 71.69 167 THR A N 1
ATOM 1344 C CA . THR A 1 167 ? 10.685 -7.781 -23.937 1.00 71.69 167 THR A CA 1
ATOM 1345 C C . THR A 1 167 ? 9.733 -6.805 -23.242 1.00 71.69 167 THR A C 1
ATOM 1347 O O . THR A 1 167 ? 9.021 -7.156 -22.298 1.00 71.69 167 THR A O 1
ATOM 1350 N N . VAL A 1 168 ? 9.687 -5.566 -23.744 1.00 70.12 168 VAL A N 1
ATOM 1351 C CA . VAL A 1 168 ? 8.833 -4.478 -23.228 1.00 70.12 168 VAL A CA 1
ATOM 1352 C C . VAL A 1 168 ? 7.343 -4.855 -23.253 1.00 70.12 168 VAL A C 1
ATOM 1354 O O . VAL A 1 168 ? 6.600 -4.483 -22.347 1.00 70.12 168 VAL A O 1
ATOM 1357 N N . THR A 1 169 ? 6.910 -5.672 -24.217 1.00 70.44 169 THR A N 1
ATOM 1358 C CA . THR A 1 169 ? 5.519 -6.132 -24.362 1.00 70.44 169 THR A CA 1
ATOM 1359 C C . THR A 1 169 ? 5.018 -6.896 -23.134 1.00 70.44 169 THR A C 1
ATOM 1361 O O . THR A 1 169 ? 3.890 -6.689 -22.692 1.00 70.44 169 THR A O 1
ATOM 1364 N N . VAL A 1 170 ? 5.864 -7.736 -22.526 1.00 73.81 170 VAL A N 1
ATOM 1365 C CA . VAL A 1 170 ? 5.511 -8.507 -21.319 1.00 73.81 170 VAL A CA 1
ATOM 1366 C C . VAL A 1 170 ? 5.307 -7.579 -20.112 1.00 73.81 170 VAL A C 1
ATOM 1368 O O . VAL A 1 170 ? 4.446 -7.832 -19.270 1.00 73.81 170 VAL A O 1
ATOM 1371 N N . ASN A 1 171 ? 6.035 -6.457 -20.058 1.00 73.56 171 ASN A N 1
ATOM 1372 C CA . ASN A 1 171 ? 5.862 -5.445 -19.014 1.00 73.56 171 ASN A CA 1
ATOM 1373 C C . ASN A 1 171 ? 4.452 -4.848 -19.030 1.00 73.56 171 ASN A C 1
ATOM 1375 O O . ASN A 1 171 ? 3.836 -4.688 -17.981 1.00 73.56 171 ASN A O 1
ATOM 1379 N N . ILE A 1 172 ? 3.938 -4.545 -20.227 1.00 77.12 172 ILE A N 1
ATOM 1380 C CA . ILE A 1 172 ? 2.628 -3.912 -20.421 1.00 77.12 172 ILE A CA 1
ATOM 1381 C C . ILE A 1 172 ? 1.506 -4.833 -19.932 1.00 77.12 172 ILE A C 1
ATOM 1383 O O . ILE A 1 172 ? 0.592 -4.392 -19.240 1.00 77.12 172 ILE A O 1
ATOM 1387 N N . TYR A 1 173 ? 1.579 -6.133 -20.222 1.00 79.06 173 TYR A N 1
ATOM 1388 C CA . TYR A 1 173 ? 0.581 -7.079 -19.716 1.00 79.06 173 TYR A CA 1
ATOM 1389 C C . TYR A 1 173 ? 0.577 -7.156 -18.188 1.00 79.06 173 TYR A C 1
ATOM 1391 O O . TYR A 1 173 ? -0.485 -7.183 -17.565 1.00 79.06 173 TYR A O 1
ATOM 1399 N N . CYS A 1 174 ? 1.752 -7.113 -17.561 1.00 77.94 174 CYS A N 1
ATOM 1400 C CA . CYS A 1 174 ? 1.833 -7.107 -16.107 1.00 77.94 174 CYS A CA 1
ATOM 1401 C C . CYS A 1 174 ? 1.369 -5.797 -15.481 1.00 77.94 174 CYS A C 1
ATOM 1403 O O . CYS A 1 174 ? 0.742 -5.828 -14.424 1.00 77.94 174 CYS A O 1
ATOM 1405 N N . THR A 1 175 ? 1.611 -4.650 -16.114 1.00 76.56 175 THR A N 1
ATOM 1406 C CA . THR A 1 175 ? 1.045 -3.389 -15.629 1.00 76.56 175 THR A CA 1
ATOM 1407 C C . THR A 1 175 ? -0.481 -3.402 -15.747 1.00 76.56 175 THR A C 1
ATOM 1409 O O . THR A 1 175 ? -1.160 -3.064 -14.778 1.00 76.56 175 THR A O 1
ATOM 1412 N N . LEU A 1 176 ? -1.054 -3.900 -16.845 1.00 82.56 176 LEU A N 1
ATOM 1413 C CA . LEU A 1 176 ? -2.505 -4.101 -16.961 1.00 82.56 176 LEU A CA 1
ATOM 1414 C C . LEU A 1 176 ? -3.054 -5.034 -15.869 1.00 82.56 176 LEU A C 1
ATOM 1416 O O . LEU A 1 176 ? -4.087 -4.737 -15.266 1.00 82.56 176 LEU A O 1
ATOM 1420 N N . PHE A 1 177 ? -2.335 -6.108 -15.536 1.00 83.44 177 PHE A N 1
ATOM 1421 C CA . PHE A 1 177 ? -2.704 -7.002 -14.437 1.00 83.44 177 PHE A CA 1
ATOM 1422 C C . PHE A 1 177 ? -2.714 -6.294 -13.069 1.00 83.44 177 PHE A C 1
ATOM 1424 O O . PHE A 1 177 ? -3.623 -6.511 -12.267 1.00 83.44 177 PHE A O 1
ATOM 1431 N N . THR A 1 178 ? -1.777 -5.370 -12.813 1.00 83.25 178 THR A N 1
ATOM 1432 C CA . THR A 1 178 ? -1.822 -4.540 -11.592 1.00 83.25 178 THR A CA 1
ATOM 1433 C C . THR A 1 178 ? -3.038 -3.610 -11.553 1.00 83.25 178 THR A C 1
ATOM 1435 O O . THR A 1 178 ? -3.635 -3.443 -10.489 1.00 83.25 178 THR A O 1
ATOM 1438 N N . LEU A 1 179 ? -3.459 -3.040 -12.692 1.00 84.12 179 LEU A N 1
ATOM 1439 C CA . LEU A 1 179 ? -4.672 -2.209 -12.765 1.00 84.12 179 LEU A CA 1
ATOM 1440 C C . LEU A 1 179 ? -5.921 -3.027 -12.461 1.00 84.12 179 LEU A C 1
ATOM 1442 O O . LEU A 1 179 ? -6.781 -2.581 -11.701 1.00 84.12 179 LEU A O 1
ATOM 1446 N N . PHE A 1 180 ? -5.992 -4.245 -12.996 1.00 86.88 180 PHE A N 1
ATOM 1447 C CA . PHE A 1 180 ? -7.058 -5.178 -12.662 1.00 86.88 180 PHE A CA 1
ATOM 1448 C C . PHE A 1 180 ? -7.096 -5.484 -11.155 1.00 86.88 180 PHE A C 1
ATOM 1450 O O . PHE A 1 180 ? -8.171 -5.500 -10.559 1.00 86.88 180 PHE A O 1
ATOM 1457 N N . GLY A 1 181 ? -5.936 -5.611 -10.502 1.00 86.25 181 GLY A N 1
ATOM 1458 C CA . GLY A 1 181 ? -5.839 -5.737 -9.044 1.00 86.25 181 GLY A CA 1
ATOM 1459 C C . GLY A 1 181 ? -6.453 -4.568 -8.269 1.00 86.25 181 GLY A C 1
ATOM 1460 O O . GLY A 1 181 ? -7.159 -4.783 -7.282 1.00 86.25 181 GLY A O 1
ATOM 1461 N N . VAL A 1 182 ? -6.269 -3.332 -8.742 1.00 85.56 182 VAL A N 1
ATOM 1462 C CA . VAL A 1 182 ? -6.902 -2.146 -8.134 1.00 85.56 182 VAL A CA 1
ATOM 1463 C C . VAL A 1 182 ? -8.428 -2.207 -8.264 1.00 85.56 182 VAL A C 1
ATOM 1465 O O . VAL A 1 182 ? -9.138 -1.893 -7.307 1.00 85.56 182 VAL A O 1
ATOM 1468 N N . VAL A 1 183 ? -8.944 -2.660 -9.411 1.00 87.88 183 VAL A N 1
ATOM 1469 C CA . VAL A 1 183 ? -10.388 -2.872 -9.614 1.00 87.88 183 VAL A CA 1
ATOM 1470 C C . VAL A 1 183 ? -10.914 -3.976 -8.693 1.00 87.88 183 VAL A C 1
ATOM 1472 O O . VAL A 1 183 ? -11.949 -3.811 -8.051 1.00 87.88 183 VAL A O 1
ATOM 1475 N N . LEU A 1 184 ? -10.186 -5.083 -8.547 1.00 88.69 184 LEU A N 1
ATOM 1476 C CA . LEU A 1 184 ? -10.553 -6.131 -7.596 1.00 88.69 184 LEU A CA 1
ATOM 1477 C C . LEU A 1 184 ? -10.614 -5.594 -6.163 1.00 88.69 184 LEU A C 1
ATOM 1479 O O . LEU A 1 184 ? -11.564 -5.896 -5.445 1.00 88.69 184 LEU A O 1
ATOM 1483 N N . MET A 1 185 ? -9.659 -4.755 -5.756 1.00 87.88 185 MET A N 1
ATOM 1484 C CA . MET A 1 185 ? -9.635 -4.142 -4.425 1.00 87.88 185 MET A CA 1
ATOM 1485 C C . MET A 1 185 ? -10.869 -3.264 -4.153 1.00 87.88 185 MET A C 1
ATOM 1487 O O . MET A 1 185 ? -11.417 -3.274 -3.045 1.00 87.88 185 MET A O 1
ATOM 1491 N N . THR A 1 186 ? -11.325 -2.481 -5.135 1.00 85.75 186 THR A N 1
ATOM 1492 C CA . THR A 1 186 ? -12.521 -1.640 -4.962 1.00 85.75 186 THR A CA 1
ATOM 1493 C C . THR A 1 186 ? -13.782 -2.494 -4.856 1.00 85.75 186 THR A C 1
ATOM 1495 O O . THR A 1 186 ? -14.598 -2.267 -3.957 1.00 85.75 186 THR A O 1
ATOM 1498 N N . VAL A 1 187 ? -13.899 -3.529 -5.692 1.00 87.88 187 VAL A N 1
ATOM 1499 C CA . VAL A 1 187 ? -15.006 -4.494 -5.663 1.00 87.88 187 VAL A CA 1
ATOM 1500 C C . VAL A 1 187 ? -15.055 -5.240 -4.326 1.00 87.88 187 VAL A C 1
ATOM 1502 O O . VAL A 1 187 ? -16.100 -5.270 -3.670 1.00 87.88 187 VAL A O 1
ATOM 1505 N N . THR A 1 188 ? -13.935 -5.789 -3.851 1.00 88.00 188 THR A N 1
ATOM 1506 C CA . THR A 1 188 ? -13.893 -6.490 -2.557 1.00 88.00 188 THR A CA 1
ATOM 1507 C C . THR A 1 188 ? -14.208 -5.549 -1.403 1.00 88.00 188 THR A C 1
ATOM 1509 O O . THR A 1 188 ? -14.986 -5.904 -0.518 1.00 88.00 188 THR A O 1
ATOM 1512 N N . THR A 1 189 ? -13.706 -4.312 -1.429 1.00 84.88 189 THR A N 1
ATOM 1513 C CA . THR A 1 189 ? -14.022 -3.303 -0.407 1.00 84.88 189 THR A CA 1
ATOM 1514 C C . THR A 1 189 ? -15.518 -2.977 -0.366 1.00 84.88 189 THR A C 1
ATOM 1516 O O . THR A 1 189 ? -16.081 -2.833 0.726 1.00 84.88 189 THR A O 1
ATOM 1519 N N . PHE A 1 190 ? -16.180 -2.895 -1.524 1.00 85.56 190 PHE A N 1
ATOM 1520 C CA . PHE A 1 190 ? -17.629 -2.701 -1.615 1.00 85.56 190 PHE A CA 1
ATOM 1521 C C . PHE A 1 190 ? -18.398 -3.864 -0.974 1.00 85.56 190 PHE A C 1
ATOM 1523 O O . PHE A 1 190 ? -19.302 -3.644 -0.160 1.00 85.56 190 PHE A O 1
ATOM 1530 N N . PHE A 1 191 ? -18.001 -5.108 -1.259 1.00 83.88 191 PHE A N 1
ATOM 1531 C CA . PHE A 1 191 ? -18.639 -6.281 -0.661 1.00 83.88 191 PHE A CA 1
ATOM 1532 C C . PHE A 1 191 ? -18.357 -6.412 0.841 1.00 83.88 191 PHE A C 1
ATOM 1534 O O . PHE A 1 191 ? -19.270 -6.735 1.602 1.00 83.88 191 PHE A O 1
ATOM 1541 N N . LEU A 1 192 ? -17.149 -6.102 1.308 1.00 81.88 192 LEU A N 1
ATOM 1542 C CA . LEU A 1 192 ? -16.778 -6.225 2.721 1.00 81.88 192 LEU A CA 1
ATOM 1543 C C . LEU A 1 192 ? -17.430 -5.148 3.611 1.00 81.88 192 LEU A C 1
ATOM 1545 O O . LEU A 1 192 ? -17.668 -5.380 4.799 1.00 81.88 192 LEU A O 1
ATOM 1549 N N . LYS A 1 193 ? -17.774 -3.970 3.067 1.00 80.69 193 LYS A N 1
ATOM 1550 C CA . LYS A 1 193 ? -18.421 -2.882 3.824 1.00 80.69 193 LYS A CA 1
ATOM 1551 C C . LYS A 1 193 ? -19.950 -2.937 3.734 1.00 80.69 193 LYS A C 1
ATOM 1553 O O . LYS A 1 193 ? -20.570 -2.303 2.882 1.00 80.69 193 LYS A O 1
ATOM 1558 N N . LYS A 1 194 ? -20.588 -3.577 4.724 1.00 75.69 194 LYS A N 1
ATOM 1559 C CA . LYS A 1 194 ? -22.063 -3.622 4.863 1.00 75.69 194 LYS A CA 1
ATOM 1560 C C . LYS A 1 194 ? -22.721 -2.230 4.847 1.00 75.69 194 LYS A C 1
ATOM 1562 O O . LYS A 1 194 ? -23.800 -2.075 4.284 1.00 75.69 194 LYS A O 1
ATOM 1567 N N . SER A 1 195 ? -22.076 -1.220 5.435 1.00 71.88 195 SER A N 1
ATOM 1568 C CA . SER A 1 195 ? -22.579 0.163 5.473 1.00 71.88 195 SER A CA 1
ATOM 1569 C C . SER A 1 195 ? -22.607 0.820 4.092 1.00 71.88 195 SER A C 1
ATOM 1571 O O . SER A 1 195 ? -23.596 1.457 3.748 1.00 71.88 195 SER A O 1
ATOM 1573 N N . ALA A 1 196 ? -21.553 0.625 3.290 1.00 70.44 196 ALA A N 1
ATOM 1574 C CA . ALA A 1 196 ? -21.470 1.171 1.935 1.00 70.44 196 ALA A CA 1
ATOM 1575 C C . ALA A 1 196 ? -22.563 0.572 1.044 1.00 70.44 196 ALA A C 1
ATOM 1577 O O . ALA A 1 196 ? -23.260 1.292 0.337 1.00 70.44 196 ALA A O 1
ATOM 1578 N N . ARG A 1 197 ? -22.786 -0.740 1.177 1.00 77.50 197 ARG A N 1
ATOM 1579 C CA . ARG A 1 197 ? -23.841 -1.454 0.459 1.00 77.50 197 ARG A CA 1
ATOM 1580 C C . ARG A 1 197 ? -25.242 -0.927 0.787 1.00 77.50 197 ARG A C 1
ATOM 1582 O O . ARG A 1 197 ? -26.047 -0.737 -0.115 1.00 77.50 197 ARG A O 1
ATOM 1589 N N . LYS A 1 198 ? -25.531 -0.665 2.067 1.00 77.44 198 LYS A N 1
ATOM 1590 C CA . LYS A 1 198 ? -26.823 -0.097 2.494 1.00 77.44 198 LYS A CA 1
ATOM 1591 C C . LYS A 1 198 ? -27.065 1.299 1.920 1.00 77.44 198 LYS A C 1
ATOM 1593 O O . LYS A 1 198 ? -28.158 1.561 1.444 1.00 77.44 198 LYS A O 1
ATOM 1598 N N . ILE A 1 199 ? -26.056 2.171 1.948 1.00 79.94 199 ILE A N 1
ATOM 1599 C CA . ILE A 1 199 ? -26.166 3.527 1.388 1.00 79.94 199 ILE A CA 1
ATOM 1600 C C . ILE A 1 199 ? -26.385 3.457 -0.124 1.00 79.94 199 ILE A C 1
ATOM 1602 O O . ILE A 1 199 ? -27.274 4.126 -0.639 1.00 79.94 199 ILE A O 1
ATOM 1606 N N . PHE A 1 200 ? -25.627 2.604 -0.818 1.00 80.19 200 PHE A N 1
ATOM 1607 C CA . PHE A 1 200 ? -25.775 2.406 -2.256 1.00 80.19 200 PHE A CA 1
ATOM 1608 C C . PHE A 1 200 ? -27.188 1.944 -2.624 1.00 80.19 200 PHE A C 1
ATOM 1610 O O . PHE A 1 200 ? -27.819 2.551 -3.481 1.00 80.19 200 PHE A O 1
ATOM 1617 N N . PHE A 1 201 ? -27.720 0.928 -1.935 1.00 82.44 201 PHE A N 1
ATOM 1618 C CA . PHE A 1 201 ? -29.088 0.474 -2.182 1.00 82.44 201 PHE A CA 1
ATOM 1619 C C . PHE A 1 201 ? -30.127 1.540 -1.835 1.00 82.44 201 PHE A C 1
ATOM 1621 O O . PHE A 1 201 ? -31.050 1.729 -2.615 1.00 82.44 201 PHE A O 1
ATOM 1628 N N . ASN A 1 202 ? -29.971 2.280 -0.735 1.00 80.56 202 ASN A N 1
ATOM 1629 C CA . ASN A 1 202 ? -30.903 3.355 -0.390 1.00 80.56 202 ASN A CA 1
ATOM 1630 C C . ASN A 1 202 ? -30.922 4.468 -1.451 1.00 80.56 202 ASN A C 1
ATOM 1632 O O . ASN A 1 202 ? -32.001 4.893 -1.852 1.00 80.56 202 ASN A O 1
ATOM 1636 N N . CYS A 1 203 ? -29.759 4.901 -1.951 1.00 78.62 203 CYS A N 1
ATOM 1637 C CA . CYS A 1 203 ? -29.693 5.861 -3.057 1.00 78.62 203 CYS A CA 1
ATOM 1638 C C . CYS A 1 203 ? -30.295 5.289 -4.344 1.00 78.62 203 CYS A C 1
ATOM 1640 O O . CYS A 1 203 ? -31.028 5.988 -5.033 1.00 78.62 203 CYS A O 1
ATOM 1642 N N . PHE A 1 204 ? -30.025 4.021 -4.656 1.00 78.50 204 PHE A N 1
ATOM 1643 C CA . PHE A 1 204 ? -30.557 3.374 -5.853 1.00 78.50 204 PHE A CA 1
ATOM 1644 C C . PHE A 1 204 ? -32.087 3.243 -5.812 1.00 78.50 204 PHE A C 1
ATOM 1646 O O . PHE A 1 204 ? -32.753 3.513 -6.804 1.00 78.50 204 PHE A O 1
ATOM 1653 N N . TYR A 1 205 ? -32.658 2.891 -4.656 1.00 72.25 205 TYR A N 1
ATOM 1654 C CA . TYR A 1 205 ? -34.109 2.857 -4.462 1.00 72.25 205 TYR A CA 1
ATOM 1655 C C . TYR A 1 205 ? -34.728 4.258 -4.512 1.00 72.25 205 TYR A C 1
ATOM 1657 O O . TYR A 1 205 ? -35.761 4.428 -5.147 1.00 72.25 205 TYR A O 1
ATOM 1665 N N . SER A 1 206 ? -34.074 5.265 -3.925 1.00 70.94 206 SER A N 1
ATOM 1666 C CA . SER A 1 206 ? -34.497 6.670 -4.019 1.00 70.94 206 SER A CA 1
ATOM 1667 C C . SER A 1 206 ? -34.523 7.176 -5.465 1.00 70.94 206 SER A C 1
ATOM 1669 O O . SER A 1 206 ? -35.394 7.957 -5.821 1.00 70.94 206 SER A O 1
ATOM 1671 N N . PHE A 1 207 ? -33.585 6.727 -6.302 1.00 64.75 207 PHE A N 1
ATOM 1672 C CA . PHE A 1 207 ? -33.511 7.100 -7.717 1.00 64.75 207 PHE A CA 1
ATOM 1673 C C . PHE A 1 207 ? -34.529 6.359 -8.595 1.00 64.75 207 PHE A C 1
ATOM 1675 O O . PHE A 1 207 ? -34.833 6.813 -9.685 1.00 64.75 207 PHE A O 1
ATOM 1682 N N . LYS A 1 208 ? -35.050 5.215 -8.136 1.00 58.28 208 LYS A N 1
ATOM 1683 C CA . LYS A 1 208 ? -36.046 4.418 -8.870 1.00 58.28 208 LYS A CA 1
ATOM 1684 C C . LYS A 1 208 ? -37.495 4.849 -8.585 1.00 58.28 208 LYS A C 1
ATOM 1686 O O . LYS A 1 208 ? -38.409 4.307 -9.195 1.00 58.28 208 LYS A O 1
ATOM 1691 N N . ILE A 1 209 ? -37.697 5.738 -7.610 1.00 56.19 209 ILE A N 1
ATOM 1692 C CA . ILE A 1 209 ? -39.013 6.218 -7.147 1.00 56.19 209 ILE A CA 1
ATOM 1693 C C . ILE A 1 209 ? -39.325 7.636 -7.680 1.00 56.19 209 ILE A C 1
ATOM 1695 O O . ILE A 1 209 ? -40.474 8.064 -7.597 1.00 56.19 209 ILE A O 1
ATOM 1699 N N . ASN A 1 210 ? -38.342 8.323 -8.275 1.00 46.41 210 ASN A N 1
ATOM 1700 C CA . ASN A 1 210 ? -38.532 9.542 -9.076 1.00 46.41 210 ASN A CA 1
ATOM 1701 C C . ASN A 1 210 ? -38.516 9.209 -10.569 1.00 46.41 210 ASN A C 1
ATOM 1703 O O . ASN A 1 210 ? -39.150 9.971 -11.328 1.0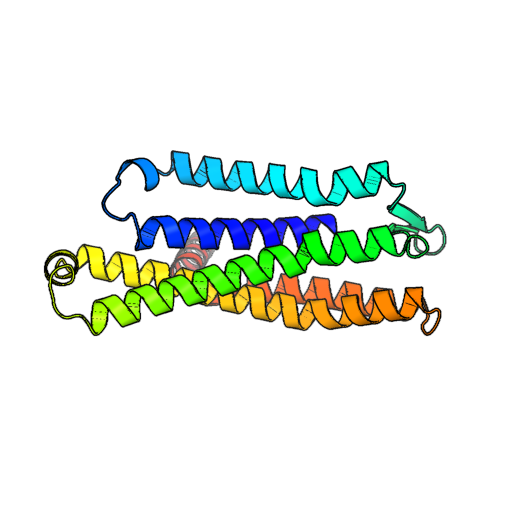0 46.41 210 ASN A O 1
#

InterPro domains:
  IPR017452 GPCR, rhodopsin-like, 7TM [PS50262] (1-192)